Protein AF-A0A8C4XMG8-F1 (afdb_monomer)

Nearest PDB structures (foldseek):
  3qnt-assembly1_A  TM=9.368E-01  e=1.309E-18  Homo sapiens
  6v3h-assembly1_A  TM=9.244E-01  e=1.030E-16  Rattus norvegicus
  6v3f-assembly1_A  TM=9.052E-01  e=1.034E-15  Rattus norvegicus
  3gkj-assembly1_A  TM=9.354E-01  e=7.244E-12  Homo sapiens
  5jnx-assembly1_A  TM=9.358E-01  e=2.856E-11  Homo sapiens

Sequence (194 aa):
AGRRAPRAGVAPSLTPVHRAGYCAFYGECGRNPEVNMSLVPSNVPCLSNTPARVATRTVLNMLRSVCPELVRGDNETTRVCCSLGQLVALRLSVALSGTVLSRCPACARNFANLYCNNICSPDQSLFTNVTRIVNRTTALGRPQLAVVEYQCFYQRDFADASFDSCKGVRFPGWATAASTASPSTSRTTAPAWP

Structure (mmCIF, N/CA/C/O backbone):
data_AF-A0A8C4XMG8-F1
#
_entry.id   AF-A0A8C4XMG8-F1
#
loop_
_atom_site.group_PDB
_atom_site.id
_atom_site.type_symbol
_atom_site.label_atom_id
_atom_site.label_alt_id
_atom_site.label_comp_id
_atom_site.label_asym_id
_atom_site.label_entity_id
_atom_site.label_seq_id
_atom_site.pdbx_PDB_ins_code
_atom_site.Cartn_x
_atom_site.Cartn_y
_atom_site.Cartn_z
_atom_site.occupancy
_atom_site.B_iso_or_equiv
_atom_site.auth_seq_id
_atom_site.auth_comp_id
_atom_site.auth_asym_id
_atom_site.auth_atom_id
_atom_site.pdbx_PDB_model_num
ATOM 1 N N . ALA A 1 1 ? 5.812 -11.472 53.727 1.00 39.72 1 ALA A N 1
ATOM 2 C CA . ALA A 1 1 ? 4.680 -11.230 52.808 1.00 39.72 1 ALA A CA 1
ATOM 3 C C . ALA A 1 1 ? 5.209 -10.625 51.505 1.00 39.72 1 ALA A C 1
ATOM 5 O O . ALA A 1 1 ? 5.477 -9.432 51.451 1.00 39.72 1 ALA A O 1
ATOM 6 N N . GLY A 1 2 ? 5.467 -11.458 50.492 1.00 38.16 2 GLY A N 1
ATOM 7 C CA . GLY A 1 2 ? 5.993 -11.009 49.199 1.00 38.16 2 GLY A CA 1
ATOM 8 C C . GLY A 1 2 ? 4.886 -10.404 48.338 1.00 38.16 2 GLY A C 1
ATOM 9 O O . GLY A 1 2 ? 3.899 -11.076 48.042 1.00 38.16 2 GLY A O 1
ATOM 10 N N . ARG A 1 3 ? 5.032 -9.135 47.945 1.00 43.84 3 ARG A N 1
ATOM 11 C CA . ARG A 1 3 ? 4.131 -8.487 46.985 1.00 43.84 3 ARG A CA 1
ATOM 12 C C . ARG A 1 3 ? 4.399 -9.083 45.601 1.00 43.84 3 ARG A C 1
ATOM 14 O O . ARG A 1 3 ? 5.463 -8.866 45.030 1.00 43.84 3 ARG A O 1
ATOM 21 N N . ARG A 1 4 ? 3.445 -9.858 45.074 1.00 45.19 4 ARG A N 1
ATOM 22 C CA . ARG A 1 4 ? 3.434 -10.266 43.662 1.00 45.19 4 ARG A CA 1
ATOM 23 C C . ARG A 1 4 ? 3.352 -9.013 42.790 1.00 45.19 4 ARG A C 1
ATOM 25 O O . ARG A 1 4 ? 2.432 -8.216 42.953 1.00 45.19 4 ARG A O 1
ATOM 32 N N . ALA A 1 5 ? 4.295 -8.873 41.863 1.00 51.66 5 ALA A N 1
ATOM 33 C CA . ALA A 1 5 ? 4.186 -7.922 40.766 1.00 51.66 5 ALA A CA 1
ATOM 34 C C . ALA A 1 5 ? 2.957 -8.269 39.895 1.00 51.66 5 ALA A C 1
ATOM 36 O O . ALA A 1 5 ? 2.670 -9.458 39.697 1.00 51.66 5 ALA A O 1
ATOM 37 N N . PRO A 1 6 ? 2.215 -7.273 39.384 1.00 45.25 6 PRO A N 1
ATOM 38 C CA . PRO A 1 6 ? 1.112 -7.519 38.467 1.00 45.25 6 PRO A CA 1
ATOM 39 C C . PRO A 1 6 ? 1.659 -8.101 37.158 1.00 45.25 6 PRO A C 1
ATOM 41 O O . PRO A 1 6 ? 2.658 -7.627 36.619 1.00 45.25 6 PRO A O 1
ATOM 44 N N . ARG A 1 7 ? 1.007 -9.156 36.654 1.00 46.56 7 ARG A N 1
ATOM 45 C CA . ARG A 1 7 ? 1.270 -9.709 35.319 1.00 46.56 7 ARG A CA 1
ATOM 46 C C . ARG A 1 7 ? 1.111 -8.581 34.298 1.00 46.56 7 ARG A C 1
ATOM 48 O O . ARG A 1 7 ? 0.071 -7.926 34.291 1.00 46.56 7 ARG A O 1
ATOM 55 N N . ALA A 1 8 ? 2.122 -8.374 33.455 1.00 47.25 8 ALA A N 1
ATOM 56 C CA . ALA A 1 8 ? 2.015 -7.510 32.288 1.00 47.25 8 ALA A CA 1
ATOM 57 C C . ALA A 1 8 ? 0.808 -7.975 31.459 1.00 47.25 8 ALA A C 1
ATOM 59 O O . ALA A 1 8 ? 0.794 -9.094 30.946 1.00 47.25 8 ALA A O 1
ATOM 60 N N . GLY A 1 9 ? -0.244 -7.157 31.422 1.00 43.12 9 GLY A N 1
ATOM 61 C CA . GLY A 1 9 ? -1.406 -7.411 30.584 1.00 43.12 9 GLY A CA 1
ATOM 62 C C . GLY A 1 9 ? -0.964 -7.421 29.126 1.00 43.12 9 GLY A C 1
ATOM 63 O O . GLY A 1 9 ? -0.275 -6.504 28.685 1.00 43.12 9 GLY A O 1
ATOM 64 N N . VAL A 1 10 ? -1.328 -8.472 28.393 1.00 49.75 10 VAL A N 1
ATOM 65 C CA . VAL A 1 10 ? -1.149 -8.533 26.940 1.00 49.75 10 VAL A CA 1
ATOM 66 C C . VAL A 1 10 ? -1.924 -7.355 26.353 1.00 49.75 10 VAL A C 1
ATOM 68 O O . VAL A 1 10 ? -3.146 -7.294 26.490 1.00 49.75 10 VAL A O 1
ATOM 71 N N . ALA A 1 11 ? -1.215 -6.382 25.777 1.00 57.81 11 ALA A N 1
ATOM 72 C CA . ALA A 1 11 ? -1.848 -5.260 25.099 1.00 57.81 11 ALA A CA 1
ATOM 73 C C . ALA A 1 11 ? -2.800 -5.796 24.007 1.00 57.81 11 ALA A C 1
ATOM 75 O O . ALA A 1 11 ? -2.466 -6.795 23.362 1.00 57.81 11 ALA A O 1
ATOM 76 N N . PRO A 1 12 ? -3.976 -5.179 23.791 1.00 68.81 12 PRO A N 1
ATOM 77 C CA . PRO A 1 12 ? -4.885 -5.605 22.732 1.00 68.81 12 PRO A CA 1
ATOM 78 C C . PRO A 1 12 ? -4.167 -5.613 21.377 1.00 68.81 12 PRO A C 1
ATOM 80 O O . PRO A 1 12 ? -3.524 -4.625 21.018 1.00 68.81 12 PRO A O 1
ATOM 83 N N . SER A 1 13 ? -4.280 -6.712 20.622 1.00 87.50 13 SER A N 1
ATOM 84 C CA . SER A 1 13 ? -3.780 -6.755 19.243 1.00 87.50 13 SER A CA 1
ATOM 85 C C . SER A 1 13 ? -4.539 -5.729 18.401 1.00 87.50 13 SER A C 1
ATOM 87 O O . SER A 1 13 ? -5.771 -5.736 18.379 1.00 87.50 13 SER A O 1
ATOM 89 N N . LEU A 1 14 ? -3.810 -4.846 17.714 1.00 94.75 14 LEU A N 1
ATOM 90 C CA . LEU A 1 14 ? -4.391 -3.815 16.847 1.00 94.75 14 LEU A CA 1
ATOM 91 C C . LEU A 1 14 ? -4.988 -4.421 15.567 1.00 94.75 14 LEU A C 1
ATOM 93 O O . LEU A 1 14 ? -5.930 -3.872 14.997 1.00 94.75 14 LEU A O 1
ATOM 97 N N . THR A 1 15 ? -4.479 -5.580 15.145 1.00 95.12 15 THR A N 1
ATOM 98 C CA . THR A 1 15 ? -4.975 -6.372 14.013 1.00 95.12 15 THR A CA 1
ATOM 99 C C . THR A 1 15 ? -5.281 -7.795 14.478 1.00 95.12 15 THR A C 1
ATOM 101 O O . THR A 1 15 ? -4.460 -8.681 14.295 1.00 95.12 15 THR A O 1
ATOM 104 N N . PRO A 1 16 ? -6.427 -8.051 15.130 1.00 96.25 16 PRO A N 1
ATOM 105 C CA . PRO A 1 16 ? -6.740 -9.379 15.663 1.00 96.25 16 PRO A CA 1
ATOM 106 C C . PRO A 1 16 ? -7.091 -10.425 14.588 1.00 96.25 16 PRO A C 1
ATOM 108 O O . PRO A 1 16 ? -6.997 -11.623 14.849 1.00 96.25 16 PRO A O 1
ATOM 111 N N . VAL A 1 17 ? -7.521 -10.007 13.395 1.00 97.56 17 VAL A N 1
ATOM 112 C CA . VAL A 1 17 ? -7.947 -10.892 12.303 1.00 97.56 17 VAL A CA 1
ATOM 113 C C . VAL A 1 17 ? -6.853 -10.988 11.244 1.00 97.56 17 VAL A C 1
ATOM 115 O O . VAL A 1 17 ? -6.596 -10.018 10.531 1.00 97.56 17 VAL A O 1
ATOM 118 N N . HIS A 1 18 ? -6.288 -12.187 11.096 1.00 97.38 18 HIS A N 1
ATOM 119 C CA . HIS A 1 18 ? -5.311 -12.544 10.066 1.00 97.38 18 HIS A CA 1
ATOM 120 C C . HIS A 1 18 ? -5.875 -13.681 9.203 1.00 97.38 18 HIS A C 1
ATOM 122 O O . HIS A 1 18 ? -5.776 -14.854 9.562 1.00 97.38 18 HIS A O 1
ATOM 128 N N . ARG A 1 19 ? -6.532 -13.347 8.086 1.00 97.50 19 ARG A N 1
ATOM 129 C CA . ARG A 1 19 ? -7.106 -14.342 7.161 1.00 97.50 19 ARG A CA 1
ATOM 130 C C . ARG A 1 19 ? -7.145 -13.829 5.725 1.00 97.50 19 ARG A C 1
ATOM 132 O O . ARG A 1 19 ? -7.045 -12.628 5.488 1.00 97.50 19 ARG A O 1
ATOM 139 N N . ALA A 1 20 ? -7.336 -14.738 4.773 1.00 97.75 20 ALA A N 1
ATOM 140 C CA . ALA A 1 20 ? -7.534 -14.366 3.377 1.00 97.75 20 ALA A CA 1
ATOM 141 C C . ALA A 1 20 ? -8.739 -13.415 3.213 1.00 97.75 20 ALA A C 1
ATOM 143 O O . ALA A 1 20 ? -9.758 -13.547 3.900 1.00 97.75 20 ALA A O 1
ATOM 144 N N . GLY A 1 21 ? -8.613 -12.444 2.312 1.00 97.12 21 GLY A N 1
ATOM 145 C CA . GLY A 1 21 ? -9.616 -11.427 2.024 1.00 97.12 21 GLY A CA 1
ATOM 146 C C . GLY A 1 21 ? -9.783 -10.370 3.117 1.00 97.12 21 GLY A C 1
ATOM 147 O O . GLY A 1 21 ? -10.850 -9.758 3.181 1.00 97.12 21 GLY A O 1
ATOM 148 N N . TYR A 1 22 ? -8.798 -10.175 3.999 1.00 98.25 22 TYR A N 1
ATOM 149 C CA . TYR A 1 22 ? -8.822 -9.176 5.074 1.00 98.25 22 TYR A CA 1
ATOM 150 C C . TYR A 1 22 ? -7.617 -8.236 5.028 1.00 98.25 22 TYR A C 1
ATOM 152 O O . TYR A 1 22 ? -6.481 -8.654 4.798 1.00 98.25 22 TYR A O 1
ATOM 160 N N . CYS A 1 23 ? -7.880 -6.970 5.343 1.00 98.56 23 CYS A N 1
ATOM 161 C CA . CYS A 1 23 ? -6.902 -5.894 5.438 1.00 98.56 23 CYS A CA 1
ATOM 162 C C . CYS A 1 23 ? -6.405 -5.718 6.872 1.00 98.56 23 CYS A C 1
ATOM 164 O O . CYS A 1 23 ? -7.120 -6.023 7.826 1.00 98.56 23 CYS A O 1
ATOM 166 N N . ALA A 1 24 ? -5.195 -5.191 7.034 1.00 98.25 24 ALA A N 1
ATOM 167 C CA . ALA A 1 24 ? -4.692 -4.682 8.310 1.00 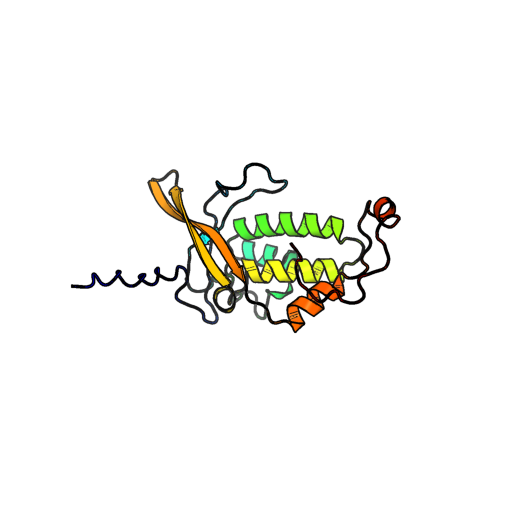98.25 24 ALA A CA 1
ATOM 168 C C . ALA A 1 24 ? -5.055 -3.195 8.480 1.00 98.25 24 ALA A C 1
ATOM 170 O O . ALA A 1 24 ? -5.444 -2.741 9.561 1.00 98.25 24 ALA A O 1
ATOM 171 N N . PHE A 1 25 ? -4.975 -2.439 7.386 1.00 98.19 25 PHE A N 1
ATOM 172 C CA . PHE A 1 25 ? -5.290 -1.019 7.331 1.00 98.19 25 PHE A CA 1
ATOM 173 C C . PHE A 1 25 ? -5.950 -0.647 6.001 1.00 98.19 25 PHE A C 1
ATOM 175 O O . PHE A 1 25 ? -5.832 -1.363 5.011 1.00 98.19 25 PHE A O 1
ATOM 182 N N . TYR A 1 26 ? -6.669 0.476 5.977 1.00 97.94 26 TYR A N 1
ATOM 183 C CA . TYR A 1 26 ? -7.349 0.973 4.779 1.00 97.94 26 TYR A CA 1
ATOM 184 C C . TYR A 1 26 ? -7.623 2.475 4.890 1.00 97.94 26 TYR A C 1
ATOM 186 O O . TYR A 1 26 ? -8.089 2.952 5.922 1.00 97.94 26 TYR A O 1
ATOM 194 N N . GLY A 1 27 ? -7.435 3.214 3.797 1.00 95.62 27 GLY A N 1
ATOM 195 C CA . GLY A 1 27 ? -7.635 4.663 3.749 1.00 95.62 27 GLY A CA 1
ATOM 196 C C . GLY A 1 27 ? -6.429 5.449 4.263 1.00 95.62 27 GLY A C 1
ATOM 197 O O . GLY A 1 27 ? -5.414 4.869 4.636 1.00 95.62 27 GLY A O 1
ATOM 198 N N . GLU A 1 28 ? -6.538 6.777 4.263 1.00 93.94 28 GLU A N 1
ATOM 199 C CA . GLU A 1 28 ? -5.482 7.692 4.711 1.00 93.94 28 GLU A CA 1
ATOM 200 C C . GLU A 1 28 ? -5.923 8.463 5.955 1.00 93.94 28 GLU A C 1
ATOM 202 O O . GLU A 1 28 ? -7.032 8.997 6.008 1.00 93.94 28 GLU A O 1
ATOM 207 N N . CYS A 1 29 ? -5.025 8.549 6.933 1.00 93.81 29 CYS A N 1
ATOM 208 C CA . CYS A 1 29 ? -5.226 9.216 8.218 1.00 93.81 29 CYS A CA 1
ATOM 209 C C . CYS A 1 29 ? -4.369 10.488 8.357 1.00 93.81 29 CYS A C 1
ATOM 211 O O . CYS A 1 29 ? -4.137 10.987 9.458 1.00 93.81 29 CYS A O 1
ATOM 213 N N . GLY A 1 30 ? -3.911 11.039 7.229 1.00 90.19 30 GLY A N 1
ATOM 214 C CA . GLY A 1 30 ? -3.091 12.247 7.168 1.00 90.19 30 GLY A CA 1
ATOM 215 C C . GLY A 1 30 ? -1.607 11.988 7.419 1.00 90.19 30 GLY A C 1
ATOM 216 O O . GLY A 1 30 ? -1.140 10.855 7.357 1.00 90.19 30 GLY A O 1
ATOM 217 N N . ARG A 1 31 ? -0.851 13.059 7.673 1.00 90.56 31 ARG A N 1
ATOM 218 C CA . ARG A 1 31 ? 0.616 13.028 7.757 1.00 90.56 31 ARG A CA 1
ATOM 219 C C . ARG A 1 31 ? 1.123 12.276 8.994 1.00 90.56 31 ARG A C 1
ATOM 221 O O . ARG A 1 31 ? 0.579 12.440 10.086 1.00 90.56 31 ARG A O 1
ATOM 228 N N . ASN A 1 32 ? 2.208 11.523 8.855 1.00 90.50 32 ASN A N 1
ATOM 229 C CA . ASN A 1 32 ? 2.927 10.955 9.990 1.00 90.50 32 ASN A CA 1
ATOM 230 C C . ASN A 1 32 ? 3.486 12.091 10.876 1.00 90.50 32 ASN A C 1
ATOM 232 O O . ASN A 1 32 ? 4.294 12.879 10.379 1.00 90.50 32 ASN A O 1
ATOM 236 N N . PRO A 1 33 ? 3.071 12.212 12.153 1.00 87.94 33 PRO A N 1
ATOM 237 C CA . PRO A 1 33 ? 3.589 13.248 13.049 1.00 87.94 33 PRO A CA 1
ATOM 238 C C . PRO A 1 33 ? 5.065 13.046 13.427 1.00 87.94 33 PRO A C 1
ATOM 240 O O . PRO A 1 33 ? 5.698 13.986 13.889 1.00 87.94 33 PRO A O 1
ATOM 243 N N . GLU A 1 34 ? 5.616 11.850 13.223 1.00 89.50 34 GLU A N 1
ATOM 244 C CA . GLU A 1 34 ? 7.003 11.507 13.557 1.00 89.50 34 GLU A CA 1
ATOM 245 C C . GLU A 1 34 ? 7.977 11.824 12.399 1.00 89.50 34 GLU A C 1
ATOM 247 O O . GLU A 1 34 ? 9.191 11.714 12.558 1.00 89.50 34 GLU A O 1
ATOM 252 N N . VAL A 1 35 ? 7.466 12.241 11.227 1.00 86.81 35 VAL A N 1
ATOM 253 C CA . VAL A 1 35 ? 8.265 12.516 10.018 1.00 86.81 35 VAL A CA 1
ATOM 254 C C . VAL A 1 35 ? 8.208 13.999 9.640 1.00 86.81 35 VAL A C 1
ATOM 256 O O . VAL A 1 35 ? 7.267 14.496 9.005 1.00 86.81 35 VAL A O 1
ATOM 259 N N . ASN A 1 36 ? 9.280 14.711 9.987 1.00 77.62 36 ASN A N 1
ATOM 260 C CA . ASN A 1 36 ? 9.397 16.155 9.771 1.00 77.62 36 ASN A CA 1
ATOM 261 C C . ASN A 1 36 ? 9.834 16.520 8.343 1.00 77.62 36 ASN A C 1
ATOM 263 O O . ASN A 1 36 ? 9.328 17.493 7.783 1.00 77.62 36 ASN A O 1
ATOM 267 N N . MET A 1 37 ? 10.702 15.716 7.723 1.00 78.81 37 MET A N 1
ATOM 268 C CA . MET A 1 37 ? 11.277 15.976 6.400 1.00 78.81 37 MET A CA 1
ATOM 269 C C . MET A 1 37 ? 11.150 14.723 5.529 1.00 78.81 37 MET A C 1
ATOM 271 O O . MET A 1 37 ? 11.621 13.658 5.918 1.00 78.81 37 MET A O 1
ATOM 275 N N . SER A 1 38 ? 10.511 14.833 4.365 1.00 78.50 38 SER A N 1
ATOM 276 C CA . SER A 1 38 ? 10.416 13.728 3.408 1.00 78.50 38 SER A CA 1
ATOM 277 C C . SER A 1 38 ? 10.308 14.252 1.982 1.00 78.50 38 SER A C 1
ATOM 279 O O . SER A 1 38 ? 9.677 15.280 1.741 1.00 78.50 38 SER A O 1
ATOM 281 N N . LEU A 1 39 ? 10.921 13.526 1.045 1.00 78.50 39 LEU A N 1
ATOM 282 C CA . LEU A 1 39 ? 10.836 13.787 -0.396 1.00 78.50 39 LEU A CA 1
ATOM 283 C C . LEU A 1 39 ? 9.439 13.485 -0.960 1.00 78.50 39 LEU A C 1
ATOM 285 O O . LEU A 1 39 ? 9.084 13.991 -2.021 1.00 78.50 39 LEU A O 1
ATOM 289 N N . VAL A 1 40 ? 8.651 12.665 -0.257 1.00 80.62 40 VAL A N 1
ATOM 290 C CA . VAL A 1 40 ? 7.290 12.280 -0.644 1.00 80.62 40 VAL A CA 1
ATOM 291 C C . VAL A 1 40 ? 6.286 12.574 0.469 1.00 80.62 40 VAL A C 1
ATOM 293 O O . VAL A 1 40 ? 6.644 12.554 1.654 1.00 80.62 40 VAL A O 1
ATOM 296 N N . PRO A 1 41 ? 5.004 12.805 0.124 1.00 79.75 41 PRO A N 1
ATOM 297 C CA . PRO A 1 41 ? 3.941 12.902 1.115 1.00 79.75 41 PRO A CA 1
ATOM 298 C C . PRO A 1 41 ? 3.974 11.699 2.062 1.00 79.75 41 PRO A C 1
ATOM 300 O O . PRO A 1 41 ? 3.812 10.556 1.649 1.00 79.75 41 PRO A O 1
ATOM 303 N N . SER A 1 42 ? 4.204 11.958 3.348 1.00 86.12 42 SER A N 1
ATOM 304 C CA . SER A 1 42 ? 4.337 10.915 4.374 1.00 86.12 42 SER A CA 1
ATOM 305 C C . SER A 1 42 ? 2.993 10.650 5.044 1.00 86.12 42 SER A C 1
ATOM 307 O O . SER A 1 42 ? 2.874 10.728 6.266 1.00 86.12 42 SER A O 1
ATOM 309 N N . ASN A 1 43 ? 1.955 10.436 4.235 1.00 91.50 43 ASN A N 1
ATOM 310 C CA . ASN A 1 43 ? 0.635 10.090 4.746 1.00 91.50 43 ASN A CA 1
ATOM 311 C C . ASN A 1 43 ? 0.643 8.656 5.275 1.00 91.50 43 ASN A C 1
ATOM 313 O O . ASN A 1 43 ? 1.186 7.753 4.643 1.00 91.50 43 ASN A O 1
ATOM 317 N N . VAL A 1 44 ? 0.025 8.454 6.432 1.00 94.69 44 VAL A N 1
ATOM 318 C CA . VAL A 1 44 ? -0.103 7.147 7.078 1.00 94.69 44 VAL A CA 1
ATOM 319 C C . VAL A 1 44 ? -1.498 6.574 6.878 1.00 94.69 44 VAL A C 1
ATOM 321 O O . VAL A 1 44 ? -2.475 7.333 6.822 1.00 94.69 44 VAL A O 1
ATOM 324 N N . PRO A 1 45 ? -1.628 5.242 6.774 1.00 96.88 45 PRO A N 1
ATOM 325 C CA . PRO A 1 45 ? -2.927 4.631 6.611 1.00 96.88 45 PRO A CA 1
ATOM 326 C C . PRO A 1 45 ? -3.714 4.626 7.925 1.00 96.88 45 PRO A C 1
ATOM 328 O O . PRO A 1 45 ? -3.158 4.761 9.019 1.00 96.88 45 PRO A O 1
ATOM 331 N N . CYS A 1 46 ? -5.029 4.466 7.820 1.00 97.06 46 CYS A N 1
ATOM 332 C CA . CYS A 1 46 ? -5.883 4.273 8.987 1.00 97.06 46 CYS A CA 1
ATOM 333 C C . CYS A 1 46 ? -5.954 2.799 9.380 1.00 97.06 46 CYS A C 1
ATOM 335 O O . CYS A 1 46 ? -6.138 1.939 8.515 1.00 97.06 46 CYS A O 1
ATOM 337 N N . LEU A 1 47 ? -5.893 2.505 10.682 1.00 97.69 47 LEU A N 1
ATOM 338 C CA . LEU A 1 47 ? -6.117 1.157 11.198 1.00 97.69 47 LEU A CA 1
ATOM 339 C C . LEU A 1 47 ? -7.514 0.692 10.777 1.00 97.69 47 LEU A C 1
ATOM 341 O O . LEU A 1 47 ? -8.514 1.362 11.043 1.00 97.69 47 LEU A O 1
ATOM 345 N N . SER A 1 48 ? -7.584 -0.446 10.092 1.00 97.56 48 SER A N 1
ATOM 346 C CA . SER A 1 48 ? -8.838 -0.973 9.567 1.00 97.56 48 SER A CA 1
ATOM 347 C C . SER A 1 48 ? -8.705 -2.466 9.305 1.00 97.56 48 SER A C 1
ATOM 349 O O . SER A 1 48 ? -8.454 -2.900 8.181 1.00 97.56 48 SER A O 1
ATOM 351 N N . ASN A 1 49 ? -8.899 -3.262 10.358 1.00 97.69 49 ASN A N 1
ATOM 352 C CA . ASN A 1 49 ? -8.837 -4.714 10.263 1.00 97.69 49 ASN A CA 1
ATOM 353 C C . ASN A 1 49 ? -10.164 -5.301 9.742 1.00 97.69 49 ASN A C 1
ATOM 355 O O . ASN A 1 49 ? -10.941 -5.906 10.478 1.00 97.69 49 ASN A O 1
ATOM 359 N N . THR A 1 50 ? -10.467 -5.018 8.473 1.00 98.19 50 THR A N 1
ATOM 360 C CA . THR A 1 50 ? -11.772 -5.259 7.828 1.00 98.19 50 THR A CA 1
ATOM 361 C C . THR A 1 50 ? -11.629 -6.071 6.534 1.00 98.19 50 THR A C 1
ATOM 363 O O . THR A 1 50 ? -10.516 -6.185 6.019 1.00 98.19 50 THR A O 1
ATOM 366 N N . PRO A 1 51 ? -12.719 -6.653 5.990 1.00 98.44 51 PRO A N 1
ATOM 367 C CA . PRO A 1 51 ? -12.667 -7.338 4.701 1.00 98.44 51 PRO A CA 1
ATOM 368 C C . PRO A 1 51 ? -12.132 -6.450 3.570 1.00 98.44 51 PRO A C 1
ATOM 370 O O . PRO A 1 51 ? -12.445 -5.257 3.497 1.00 98.44 51 PRO A O 1
ATOM 373 N N . ALA A 1 52 ? -11.389 -7.058 2.648 1.00 97.75 52 ALA A N 1
ATOM 374 C CA . ALA A 1 52 ? -10.924 -6.418 1.428 1.00 97.75 52 ALA A CA 1
ATOM 375 C C . ALA A 1 52 ? -12.101 -5.931 0.576 1.00 97.75 52 ALA A C 1
ATOM 377 O O . ALA A 1 52 ? -13.145 -6.583 0.464 1.00 97.75 52 ALA A O 1
ATOM 378 N N . ARG A 1 53 ? -11.927 -4.763 -0.040 1.00 96.44 53 ARG A N 1
ATOM 379 C CA . ARG A 1 53 ? -12.998 -4.068 -0.759 1.00 96.44 53 ARG A CA 1
ATOM 380 C C . ARG A 1 53 ? -12.875 -4.313 -2.249 1.00 96.44 53 ARG A C 1
ATOM 382 O O . ARG A 1 53 ? -11.765 -4.398 -2.765 1.00 96.44 53 ARG A O 1
ATOM 389 N N . VAL A 1 54 ? -14.004 -4.382 -2.947 1.00 95.38 54 VAL A N 1
ATOM 390 C CA . VAL A 1 54 ? -14.001 -4.424 -4.415 1.00 95.38 54 VAL A CA 1
ATOM 391 C C . VAL A 1 54 ? -13.417 -3.112 -4.937 1.00 95.38 54 VAL A C 1
ATOM 393 O O . VAL A 1 54 ? -13.837 -2.026 -4.526 1.00 95.38 54 VAL A O 1
ATOM 396 N N . ALA A 1 55 ? -12.420 -3.214 -5.810 1.00 94.81 55 ALA A N 1
ATOM 397 C CA . ALA A 1 55 ? -11.770 -2.063 -6.407 1.00 94.81 55 ALA A CA 1
ATOM 398 C C . ALA A 1 55 ? -12.777 -1.291 -7.266 1.00 94.81 55 ALA A C 1
ATOM 400 O O . ALA A 1 55 ? -13.414 -1.840 -8.164 1.00 94.81 55 ALA A O 1
ATOM 401 N N . THR A 1 56 ? -12.904 0.014 -7.024 1.00 94.50 56 THR A N 1
ATOM 402 C CA . THR A 1 56 ? -13.659 0.879 -7.935 1.00 94.50 56 THR A CA 1
ATOM 403 C C . THR A 1 56 ? -12.948 0.948 -9.283 1.00 94.50 56 THR A C 1
ATOM 405 O O . THR A 1 56 ? -11.736 0.749 -9.364 1.00 94.50 56 THR A O 1
ATOM 408 N N . ARG A 1 57 ? -13.667 1.311 -10.351 1.00 93.31 57 ARG A N 1
ATOM 409 C CA . ARG A 1 57 ? -13.081 1.436 -11.698 1.00 93.31 57 ARG A CA 1
ATOM 410 C C . ARG A 1 57 ? -11.829 2.323 -11.727 1.00 93.31 57 ARG A C 1
ATOM 412 O O . ARG A 1 57 ? -10.859 1.994 -12.403 1.00 93.31 57 ARG A O 1
ATOM 419 N N . THR A 1 58 ? -11.824 3.415 -10.962 1.00 94.88 58 THR A N 1
ATOM 420 C CA . THR A 1 58 ? -10.672 4.324 -10.856 1.00 94.88 58 THR A CA 1
ATOM 421 C C . THR A 1 58 ? -9.480 3.664 -10.165 1.00 94.88 58 THR A C 1
ATOM 423 O O . THR A 1 58 ? -8.362 3.752 -10.669 1.00 94.88 58 THR A O 1
ATOM 426 N N . VAL A 1 59 ? -9.714 2.973 -9.043 1.00 95.31 59 VAL A N 1
ATOM 427 C CA . VAL A 1 59 ? -8.660 2.236 -8.327 1.00 95.31 59 VAL A CA 1
ATOM 428 C C . VAL A 1 59 ? -8.113 1.118 -9.205 1.00 95.31 59 VAL A C 1
ATOM 430 O O . VAL A 1 59 ? -6.904 1.013 -9.354 1.00 95.31 59 VAL A O 1
ATOM 433 N N . LEU A 1 60 ? -8.983 0.346 -9.859 1.00 94.62 60 LEU A N 1
ATOM 434 C CA . LEU A 1 60 ? -8.597 -0.751 -10.742 1.00 94.62 60 LEU A CA 1
ATOM 435 C C . LEU A 1 60 ? -7.737 -0.278 -11.921 1.00 94.62 60 LEU A C 1
ATOM 437 O O . LEU A 1 60 ? -6.703 -0.878 -12.209 1.00 94.62 60 LEU A O 1
ATOM 441 N N . ASN A 1 61 ? -8.125 0.814 -12.586 1.00 94.19 61 ASN A N 1
ATOM 442 C CA . ASN A 1 61 ? -7.348 1.377 -13.693 1.00 94.19 61 ASN A CA 1
ATOM 443 C C . ASN A 1 61 ? -5.939 1.786 -13.251 1.00 94.19 61 ASN A C 1
ATOM 445 O O . ASN A 1 61 ? -4.968 1.509 -13.951 1.00 94.19 61 ASN A O 1
ATOM 449 N N . MET A 1 62 ? -5.814 2.410 -12.078 1.00 95.06 62 MET A N 1
ATOM 450 C CA . MET A 1 62 ? -4.506 2.768 -11.539 1.00 95.06 62 MET A CA 1
ATOM 451 C C . MET A 1 62 ? -3.724 1.527 -11.092 1.00 95.06 62 MET A C 1
ATOM 453 O O . MET A 1 62 ? -2.527 1.436 -11.361 1.00 95.06 62 MET A O 1
ATOM 457 N N . LEU A 1 63 ? -4.393 0.537 -10.499 1.00 95.25 63 LEU A N 1
ATOM 458 C CA . LEU A 1 63 ? -3.780 -0.704 -10.033 1.00 95.25 63 LEU A CA 1
ATOM 459 C C . LEU A 1 63 ? -3.130 -1.470 -11.188 1.00 95.25 63 LEU A C 1
ATOM 461 O O . LEU A 1 63 ? -2.001 -1.915 -11.042 1.00 95.25 63 LEU A O 1
ATOM 465 N N . ARG A 1 64 ? -3.765 -1.520 -12.367 1.00 94.44 64 ARG A N 1
ATOM 466 C CA . ARG A 1 64 ? -3.168 -2.113 -13.582 1.00 94.44 64 ARG A CA 1
ATOM 467 C C . ARG A 1 64 ? -1.832 -1.482 -13.970 1.00 94.44 64 ARG A C 1
ATOM 469 O O . ARG A 1 64 ? -0.968 -2.171 -14.494 1.00 94.44 64 ARG A O 1
ATOM 476 N N . SER A 1 65 ? -1.674 -0.180 -13.735 1.00 92.88 65 SER A N 1
ATOM 477 C CA . SER A 1 65 ? -0.446 0.542 -14.085 1.00 92.88 65 SER A CA 1
ATOM 478 C C . SER A 1 65 ? 0.643 0.446 -13.014 1.00 92.88 65 SER A C 1
ATOM 480 O O . SER A 1 65 ? 1.820 0.409 -13.353 1.00 92.88 65 SER A O 1
ATOM 482 N N . VAL A 1 66 ? 0.263 0.414 -11.733 1.00 94.38 66 VAL A N 1
ATOM 483 C CA . VAL A 1 66 ? 1.208 0.494 -10.603 1.00 94.38 66 VAL A CA 1
ATOM 484 C C . VAL A 1 66 ? 1.535 -0.891 -10.041 1.00 94.38 66 VAL A C 1
ATOM 486 O O . VAL A 1 66 ? 2.684 -1.171 -9.721 1.00 94.38 66 VAL A O 1
ATOM 489 N N . CYS A 1 67 ? 0.529 -1.757 -9.941 1.00 96.19 67 CYS A N 1
ATOM 490 C CA . CYS A 1 67 ? 0.581 -3.068 -9.298 1.00 96.19 67 CYS A CA 1
ATOM 491 C C . CYS A 1 67 ? -0.095 -4.145 -10.171 1.00 96.19 67 CYS A C 1
ATOM 493 O O . CYS A 1 67 ? -1.079 -4.753 -9.736 1.00 96.19 67 CYS A O 1
ATOM 495 N N . PRO A 1 68 ? 0.391 -4.392 -11.403 1.00 93.62 68 PRO A N 1
ATOM 496 C CA . PRO A 1 68 ? -0.265 -5.306 -12.341 1.00 93.62 68 PRO A CA 1
ATOM 497 C C . PRO A 1 68 ? -0.434 -6.729 -11.785 1.00 93.62 68 PRO A C 1
ATOM 499 O O . PRO A 1 68 ? -1.443 -7.367 -12.059 1.00 93.62 68 PRO A O 1
ATOM 502 N N . GLU A 1 69 ? 0.490 -7.194 -10.937 1.00 92.06 69 GLU A N 1
ATOM 503 C CA . GLU A 1 69 ? 0.462 -8.536 -10.324 1.00 92.06 69 GLU A CA 1
ATOM 504 C C . GLU A 1 69 ? -0.730 -8.775 -9.376 1.00 92.06 69 GLU A C 1
ATOM 506 O O . GLU A 1 69 ? -1.066 -9.921 -9.066 1.00 92.06 69 GLU A O 1
ATOM 511 N N . LEU A 1 70 ? -1.363 -7.701 -8.888 1.00 93.06 70 LEU A N 1
ATOM 512 C CA . LEU A 1 70 ? -2.523 -7.777 -7.995 1.00 93.06 70 LEU A CA 1
ATOM 513 C C . LEU A 1 70 ? -3.860 -7.810 -8.745 1.00 93.06 70 LEU A C 1
ATOM 515 O O . LEU A 1 70 ? -4.892 -8.095 -8.140 1.00 93.06 70 LEU A O 1
ATOM 519 N N . VAL A 1 71 ? -3.861 -7.534 -10.050 1.00 91.69 71 VAL A N 1
ATOM 520 C CA . VAL A 1 71 ? -5.059 -7.627 -10.888 1.00 91.69 71 VAL A CA 1
ATOM 521 C C . VAL A 1 71 ? -5.178 -9.074 -11.368 1.00 91.69 71 VAL A C 1
ATOM 523 O O . VAL A 1 71 ? -4.472 -9.488 -12.283 1.00 91.69 71 VAL A O 1
ATOM 526 N N . ARG A 1 72 ? -6.054 -9.862 -10.733 1.00 76.31 72 ARG A N 1
ATOM 527 C CA . ARG A 1 72 ? -6.287 -11.275 -11.078 1.00 76.31 72 ARG A CA 1
ATOM 528 C C . ARG A 1 72 ? -7.715 -11.488 -11.574 1.00 76.31 72 ARG A C 1
ATOM 530 O O . ARG A 1 72 ? -8.651 -10.992 -10.955 1.00 76.31 72 ARG A O 1
ATOM 537 N N . GLY A 1 73 ? -7.862 -12.288 -12.631 1.00 70.25 73 GLY A N 1
ATOM 538 C CA . GLY A 1 73 ? -9.156 -12.754 -13.134 1.00 70.25 73 GLY A CA 1
ATOM 539 C C . GLY A 1 73 ? -10.050 -11.643 -13.688 1.00 70.25 73 GLY A C 1
ATOM 540 O O . GLY A 1 73 ? -9.583 -10.717 -14.356 1.00 70.25 73 GLY A O 1
ATOM 541 N N . ASP A 1 74 ? -11.347 -11.759 -13.411 1.00 66.56 74 ASP A N 1
ATOM 542 C CA . ASP A 1 74 ? -12.381 -10.886 -13.953 1.00 66.56 74 ASP A CA 1
ATOM 543 C C . ASP A 1 74 ? -12.355 -9.534 -13.237 1.00 66.56 74 ASP A C 1
ATOM 545 O O . ASP A 1 74 ? -12.545 -9.429 -12.021 1.00 66.56 74 ASP A O 1
ATOM 549 N N . ASN A 1 75 ? -12.143 -8.480 -14.023 1.00 69.31 75 ASN A N 1
ATOM 550 C CA . ASN A 1 75 ? -11.967 -7.096 -13.581 1.00 69.31 75 ASN A CA 1
ATOM 551 C C . ASN A 1 75 ? -12.999 -6.609 -12.545 1.00 69.31 75 ASN A C 1
ATOM 553 O O . ASN A 1 75 ? -12.677 -5.755 -11.722 1.00 69.31 75 ASN A O 1
ATOM 557 N N . GLU A 1 76 ? -14.213 -7.154 -12.561 1.00 71.81 76 GLU A N 1
ATOM 558 C CA . GLU A 1 76 ? -15.331 -6.750 -11.701 1.00 71.81 76 GLU A CA 1
ATOM 559 C C . GLU A 1 76 ? -15.238 -7.280 -10.260 1.00 71.81 76 GLU A C 1
ATOM 561 O O . GLU A 1 76 ? -15.920 -6.767 -9.374 1.00 71.81 76 GLU A O 1
ATOM 566 N N . THR A 1 77 ? -14.370 -8.262 -9.993 1.00 86.12 77 THR A N 1
ATOM 567 C CA . THR A 1 77 ? -14.260 -8.911 -8.671 1.00 86.12 77 THR A CA 1
ATOM 568 C C . THR A 1 77 ? -12.936 -8.654 -7.955 1.00 86.12 77 THR A C 1
ATOM 570 O O . THR A 1 77 ? -12.759 -9.104 -6.819 1.00 86.12 77 THR A O 1
ATOM 573 N N . THR A 1 78 ? -12.022 -7.897 -8.576 1.00 92.38 78 THR A N 1
ATOM 574 C CA . THR A 1 78 ? -10.719 -7.550 -7.985 1.00 92.38 78 THR A CA 1
ATOM 575 C C . THR A 1 78 ? -10.923 -6.880 -6.628 1.00 92.38 78 THR A C 1
ATOM 577 O O . THR A 1 78 ? -11.500 -5.794 -6.540 1.00 92.38 78 THR A O 1
ATOM 580 N N . ARG A 1 79 ? -10.435 -7.515 -5.559 1.00 95.56 79 ARG A N 1
ATOM 581 C CA . ARG A 1 79 ? -10.454 -6.955 -4.204 1.00 95.56 79 ARG A CA 1
ATOM 582 C C . ARG A 1 79 ? -9.093 -6.383 -3.833 1.00 95.56 79 ARG A C 1
ATOM 584 O O . ARG A 1 79 ? -8.068 -6.917 -4.243 1.00 95.56 79 ARG A O 1
ATOM 591 N N . VAL A 1 80 ? -9.096 -5.314 -3.041 1.00 97.06 80 VAL A N 1
ATOM 592 C CA . VAL A 1 80 ? -7.890 -4.612 -2.587 1.00 97.06 80 VAL A CA 1
ATOM 593 C C . VAL A 1 80 ? -8.038 -4.075 -1.167 1.00 97.06 80 VAL A C 1
ATOM 595 O O . VAL A 1 80 ? -9.146 -3.810 -0.690 1.00 97.06 80 VAL A O 1
ATOM 598 N N . CYS A 1 81 ? -6.893 -3.851 -0.526 1.00 98.31 81 CYS A N 1
ATOM 599 C CA . CYS A 1 81 ? -6.779 -3.220 0.791 1.00 98.31 81 CYS A CA 1
ATOM 600 C C . CYS A 1 81 ? -6.275 -1.772 0.752 1.00 98.31 81 CYS A C 1
A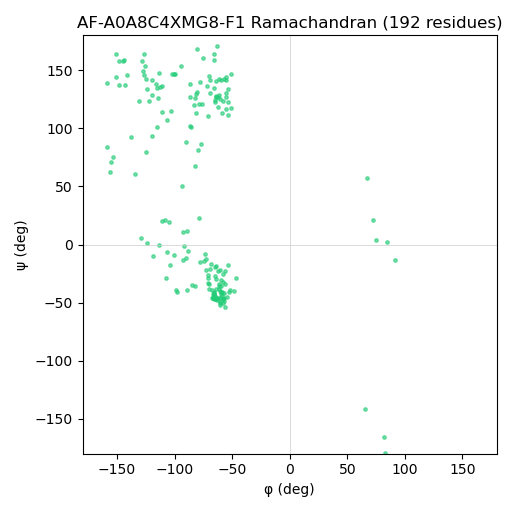TOM 602 O O . CYS A 1 81 ? -5.860 -1.228 1.771 1.00 98.31 81 CYS A O 1
ATOM 604 N N . CYS A 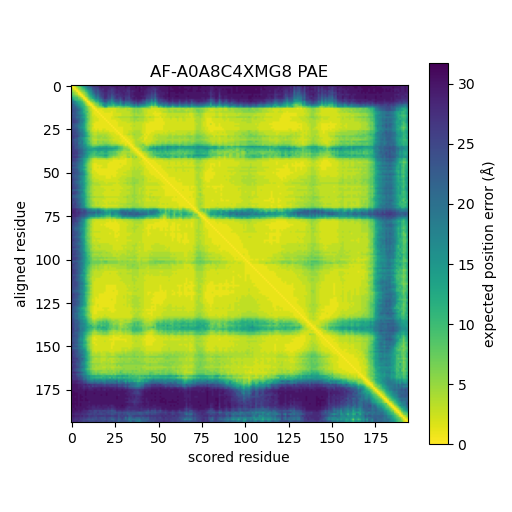1 82 ? -6.371 -1.110 -0.403 1.00 98.00 82 CYS A N 1
ATOM 605 C CA . CYS A 1 82 ? -5.964 0.281 -0.550 1.00 98.00 82 CYS A CA 1
ATOM 606 C C . CYS A 1 82 ? -7.062 1.172 -1.136 1.00 98.00 82 CYS A C 1
ATOM 608 O O . CYS A 1 82 ? -7.855 0.763 -1.986 1.00 98.00 82 CYS A O 1
ATOM 610 N N . SER A 1 83 ? -7.090 2.421 -0.675 1.00 97.12 83 SER A N 1
ATOM 611 C CA . SER A 1 83 ? -7.856 3.503 -1.279 1.00 97.12 83 SER A CA 1
ATOM 612 C C . SER A 1 83 ? -7.121 4.085 -2.492 1.00 97.12 83 SER A C 1
ATOM 614 O O . SER A 1 83 ? -5.929 3.848 -2.698 1.00 97.12 83 SER A O 1
ATOM 616 N N . LEU A 1 84 ? -7.816 4.918 -3.274 1.00 96.56 84 LEU A N 1
ATOM 617 C CA . LEU A 1 84 ? -7.187 5.655 -4.373 1.00 96.56 84 LEU A CA 1
ATOM 618 C C . LEU A 1 84 ? -6.018 6.525 -3.888 1.00 96.56 84 LEU A C 1
ATOM 620 O O . LEU A 1 84 ? -4.977 6.550 -4.532 1.00 96.56 84 LEU A O 1
ATOM 624 N N . GLY A 1 85 ? -6.171 7.207 -2.752 1.00 95.38 85 GLY A N 1
ATOM 625 C CA . GLY A 1 85 ? -5.124 8.071 -2.208 1.00 95.38 85 GLY A CA 1
ATOM 626 C C . GLY A 1 85 ? -3.877 7.298 -1.769 1.00 95.38 85 GLY A C 1
ATOM 627 O O . GLY A 1 85 ? -2.765 7.670 -2.140 1.00 95.38 85 GLY A O 1
ATOM 628 N N . GLN A 1 86 ? -4.053 6.137 -1.124 1.00 96.38 86 GLN A N 1
ATOM 629 C CA . GLN A 1 86 ? -2.938 5.230 -0.815 1.00 96.38 86 GLN A CA 1
ATOM 630 C C . GLN A 1 86 ? -2.222 4.755 -2.086 1.00 96.38 86 GLN A C 1
ATOM 632 O O . GLN A 1 86 ? -0.996 4.702 -2.120 1.00 96.38 86 GLN A O 1
ATOM 637 N N . LEU A 1 87 ? -2.974 4.436 -3.143 1.00 96.38 87 LEU A N 1
ATOM 638 C CA . LEU A 1 87 ? -2.401 3.988 -4.410 1.00 96.38 87 LEU A CA 1
ATOM 639 C C . LEU A 1 87 ? -1.668 5.116 -5.160 1.00 96.38 87 LEU A C 1
ATOM 641 O O . LEU A 1 87 ? -0.638 4.866 -5.782 1.00 96.38 87 LEU A O 1
ATOM 645 N N . VAL A 1 88 ? -2.145 6.361 -5.065 1.00 95.44 88 VAL A N 1
ATOM 646 C CA . VAL A 1 88 ? -1.444 7.547 -5.589 1.00 95.44 88 VAL A CA 1
ATOM 647 C C . VAL A 1 88 ? -0.131 7.778 -4.841 1.00 95.44 88 VAL A C 1
ATOM 649 O O . VAL A 1 88 ? 0.902 7.975 -5.481 1.00 95.44 88 VAL A O 1
ATOM 652 N N . ALA A 1 89 ? -0.149 7.714 -3.507 1.00 93.88 89 ALA A N 1
ATOM 653 C CA . ALA A 1 89 ? 1.062 7.834 -2.697 1.00 93.88 89 ALA A CA 1
ATOM 654 C C . ALA A 1 89 ? 2.066 6.722 -3.039 1.00 93.88 89 ALA A C 1
ATOM 656 O O . ALA A 1 89 ? 3.232 7.004 -3.314 1.00 93.88 89 ALA A O 1
ATOM 657 N N . LEU A 1 90 ? 1.590 5.476 -3.135 1.00 95.38 90 LEU A N 1
ATOM 658 C CA . LEU A 1 90 ? 2.403 4.335 -3.546 1.00 95.38 90 LEU A CA 1
ATOM 659 C C . LEU A 1 90 ? 3.023 4.551 -4.930 1.00 95.38 90 LEU A C 1
ATOM 661 O O . LEU A 1 90 ? 4.221 4.336 -5.087 1.00 95.38 90 LEU A O 1
ATOM 665 N N . ARG A 1 91 ? 2.241 5.018 -5.915 1.00 95.12 91 ARG A N 1
ATOM 666 C CA . ARG A 1 91 ? 2.726 5.318 -7.270 1.00 95.12 91 ARG A CA 1
ATOM 667 C C . ARG A 1 91 ? 3.903 6.289 -7.249 1.00 95.12 91 ARG A C 1
ATOM 669 O O . ARG A 1 91 ? 4.870 6.065 -7.970 1.00 95.12 91 ARG A O 1
ATOM 676 N N . LEU A 1 92 ? 3.819 7.357 -6.457 1.00 93.56 92 LEU A N 1
ATOM 677 C CA . LEU A 1 92 ? 4.899 8.339 -6.337 1.00 93.56 92 LEU A CA 1
ATOM 678 C C . LEU A 1 92 ? 6.158 7.703 -5.738 1.00 93.56 92 LEU A C 1
ATOM 680 O O . LEU A 1 92 ? 7.240 7.849 -6.305 1.00 93.56 92 LEU A O 1
ATOM 684 N N . SER A 1 93 ? 6.014 6.944 -4.649 1.00 92.31 93 SER A N 1
ATOM 685 C CA . SER A 1 93 ? 7.134 6.257 -3.997 1.00 92.31 93 SER A CA 1
ATOM 686 C C . SER A 1 93 ? 7.823 5.254 -4.925 1.00 92.31 93 SER A C 1
ATOM 688 O O . SER A 1 93 ? 9.042 5.303 -5.081 1.00 92.31 93 SER A O 1
ATOM 690 N N . VAL A 1 94 ? 7.064 4.380 -5.597 1.00 93.44 94 VAL A N 1
ATOM 691 C CA . VAL A 1 94 ? 7.654 3.377 -6.502 1.00 93.44 94 VAL A CA 1
ATOM 692 C C . VAL A 1 94 ? 8.206 4.001 -7.781 1.00 93.44 94 VAL A C 1
ATOM 694 O O . VAL A 1 94 ? 9.172 3.479 -8.326 1.00 93.44 94 VAL A O 1
ATOM 697 N N . ALA A 1 95 ? 7.656 5.126 -8.255 1.00 92.81 95 ALA A N 1
ATOM 698 C CA . ALA A 1 95 ? 8.209 5.846 -9.400 1.00 92.81 95 ALA A CA 1
ATOM 699 C C . ALA A 1 95 ? 9.593 6.424 -9.083 1.00 92.81 95 ALA A C 1
ATOM 701 O O . ALA A 1 95 ? 10.508 6.276 -9.892 1.00 92.81 95 ALA A O 1
ATOM 702 N N . LEU A 1 96 ? 9.775 7.019 -7.897 1.00 91.56 96 LEU A N 1
ATOM 703 C CA . LEU A 1 96 ? 11.079 7.519 -7.457 1.00 91.56 96 LEU A CA 1
ATOM 704 C C . LEU A 1 96 ? 12.102 6.385 -7.368 1.00 91.56 96 LEU A C 1
ATOM 706 O O . LEU A 1 96 ? 13.160 6.474 -7.994 1.00 91.56 96 LEU A O 1
ATOM 710 N N . SER A 1 97 ? 11.766 5.280 -6.699 1.00 90.25 97 SER A N 1
ATOM 711 C CA . SER A 1 97 ? 12.632 4.094 -6.675 1.00 90.25 97 SER A CA 1
ATOM 712 C C . SER A 1 97 ? 12.885 3.537 -8.078 1.00 90.25 97 SER A C 1
ATOM 714 O O . SER A 1 97 ? 13.997 3.125 -8.392 1.00 90.25 97 SER A O 1
ATOM 716 N N . GLY A 1 98 ? 11.893 3.593 -8.967 1.00 90.38 98 GLY A N 1
ATOM 717 C CA . GLY A 1 98 ? 12.017 3.195 -10.367 1.00 90.38 98 GLY A CA 1
ATOM 718 C C . GLY A 1 98 ? 13.046 4.014 -11.149 1.00 90.38 98 GLY A C 1
ATOM 719 O O . GLY A 1 98 ? 13.741 3.456 -11.993 1.00 90.38 98 GLY A O 1
ATOM 720 N N . THR A 1 99 ? 13.216 5.308 -10.849 1.00 89.94 99 THR A N 1
ATOM 721 C CA . THR A 1 99 ? 14.276 6.125 -11.478 1.00 89.94 99 THR A CA 1
ATOM 722 C C . THR A 1 99 ? 15.674 5.654 -11.070 1.00 89.94 99 THR A C 1
ATOM 724 O O . THR A 1 99 ? 16.566 5.521 -11.912 1.00 89.94 99 THR A O 1
ATOM 727 N N . VAL A 1 100 ? 15.836 5.316 -9.791 1.00 88.19 100 VAL A N 1
ATOM 728 C CA . VAL A 1 100 ? 17.070 4.795 -9.191 1.00 88.19 100 VAL A CA 1
ATOM 729 C C . VAL A 1 100 ? 17.390 3.397 -9.741 1.00 88.19 100 VAL A C 1
ATOM 731 O O . VAL A 1 100 ? 18.540 3.103 -10.067 1.00 88.19 100 VAL A O 1
ATOM 734 N N . LEU A 1 101 ? 16.360 2.570 -9.935 1.00 90.44 101 LEU A N 1
ATOM 735 C CA . LEU A 1 101 ? 16.437 1.197 -10.446 1.00 90.44 101 LEU A CA 1
ATOM 736 C C . LEU A 1 101 ? 16.269 1.092 -11.972 1.00 90.44 101 LEU A C 1
ATOM 738 O O . LEU A 1 101 ? 16.156 -0.008 -12.512 1.00 90.44 101 LEU A O 1
ATOM 742 N N . SER A 1 102 ? 16.293 2.218 -12.689 1.00 89.50 102 SER A N 1
ATOM 743 C CA . SER A 1 102 ? 15.977 2.304 -14.125 1.00 89.50 102 SER A CA 1
ATOM 744 C C . SER A 1 102 ? 16.848 1.419 -15.022 1.00 89.50 102 SER A C 1
ATOM 746 O O . SER A 1 102 ? 16.413 1.009 -16.096 1.00 89.50 102 SER A O 1
ATOM 748 N N . ARG A 1 103 ? 18.065 1.078 -14.579 1.00 89.69 103 ARG A N 1
ATOM 749 C CA . ARG A 1 103 ? 18.981 0.190 -15.313 1.00 89.69 103 ARG A CA 1
ATOM 750 C C . ARG A 1 103 ? 18.586 -1.289 -15.272 1.00 89.69 103 ARG A C 1
ATOM 752 O O . ARG A 1 103 ? 19.131 -2.064 -16.050 1.00 89.69 103 ARG A O 1
ATOM 759 N N . CYS A 1 104 ? 17.674 -1.687 -14.384 1.00 91.56 104 CYS A N 1
ATOM 760 C CA . CYS A 1 104 ? 17.163 -3.053 -14.291 1.00 91.56 104 CYS A CA 1
ATOM 761 C C . CYS A 1 104 ? 15.641 -3.043 -14.060 1.00 91.56 104 CYS A C 1
ATOM 763 O O . CYS A 1 104 ? 15.178 -3.019 -12.915 1.00 91.56 104 CYS A O 1
ATOM 765 N N . PRO A 1 105 ? 14.838 -3.104 -15.138 1.00 90.31 105 PRO A N 1
ATOM 766 C CA . PRO A 1 105 ? 13.379 -3.090 -15.039 1.00 90.31 105 PRO A CA 1
ATOM 767 C C . PRO A 1 105 ? 12.795 -4.247 -14.215 1.00 90.31 105 PRO A C 1
ATOM 769 O O . PRO A 1 105 ? 11.766 -4.072 -13.567 1.00 90.31 105 PRO A O 1
ATOM 772 N N . ALA A 1 106 ? 13.448 -5.415 -14.205 1.00 90.62 106 ALA A N 1
ATOM 773 C CA . ALA A 1 106 ? 13.018 -6.563 -13.405 1.00 90.62 106 ALA A CA 1
ATOM 774 C C . ALA A 1 106 ? 13.130 -6.279 -11.899 1.00 90.62 106 ALA A C 1
ATOM 776 O O . ALA A 1 106 ? 12.161 -6.470 -11.167 1.00 90.62 106 ALA A O 1
ATOM 777 N N . CYS A 1 107 ? 14.268 -5.732 -11.458 1.00 92.44 107 CYS A N 1
ATOM 778 C CA . CYS A 1 107 ? 14.455 -5.259 -10.088 1.00 92.44 107 CYS A CA 1
ATOM 779 C C . CYS A 1 107 ? 13.410 -4.200 -9.714 1.00 92.44 107 CYS A C 1
ATOM 781 O O . CYS A 1 107 ? 12.743 -4.323 -8.690 1.00 92.44 107 CYS A O 1
ATOM 783 N N . ALA A 1 108 ? 13.214 -3.190 -10.570 1.00 92.69 108 ALA A N 1
ATOM 784 C CA . ALA A 1 108 ? 12.222 -2.143 -10.329 1.00 92.69 108 ALA A CA 1
ATOM 785 C C . ALA A 1 108 ? 10.799 -2.717 -10.181 1.00 92.69 108 ALA A C 1
ATOM 787 O O . ALA A 1 108 ? 10.056 -2.303 -9.290 1.00 92.69 108 ALA A O 1
ATOM 788 N N . ARG A 1 109 ? 10.430 -3.704 -11.011 1.00 92.25 109 ARG A N 1
ATOM 789 C CA . ARG A 1 109 ? 9.134 -4.394 -10.941 1.00 92.25 109 ARG A CA 1
ATOM 790 C C . ARG A 1 109 ? 8.985 -5.215 -9.661 1.00 92.25 109 ARG A C 1
ATOM 792 O O . ARG A 1 109 ? 7.939 -5.127 -9.027 1.00 92.25 109 ARG A O 1
ATOM 799 N N . ASN A 1 110 ? 10.005 -5.973 -9.261 1.00 92.12 110 ASN A N 1
ATOM 800 C CA . ASN A 1 110 ? 9.973 -6.771 -8.030 1.00 92.12 110 ASN A CA 1
ATOM 801 C C . ASN A 1 110 ? 9.900 -5.885 -6.783 1.00 92.12 110 ASN A C 1
ATOM 803 O O . ASN A 1 110 ? 9.082 -6.136 -5.898 1.00 92.12 110 ASN A O 1
ATOM 807 N N . PHE A 1 111 ? 10.683 -4.802 -6.756 1.00 92.69 111 PHE A N 1
ATOM 808 C CA . PHE A 1 111 ? 10.616 -3.784 -5.711 1.00 92.69 111 PHE A CA 1
ATOM 809 C C . PHE A 1 111 ? 9.210 -3.183 -5.625 1.00 92.69 111 PHE A C 1
ATOM 811 O O . PHE A 1 111 ? 8.610 -3.167 -4.554 1.00 92.69 111 PHE A O 1
ATOM 818 N N . ALA A 1 112 ? 8.632 -2.751 -6.751 1.00 94.06 112 ALA A N 1
ATOM 819 C CA . ALA A 1 112 ? 7.265 -2.238 -6.768 1.00 94.06 112 ALA A CA 1
ATOM 820 C C . ALA A 1 112 ? 6.256 -3.288 -6.272 1.00 94.06 112 ALA A C 1
ATOM 822 O O . ALA A 1 112 ? 5.392 -2.964 -5.460 1.00 94.06 112 ALA A O 1
ATOM 823 N N . ASN A 1 113 ? 6.397 -4.551 -6.688 1.00 93.56 113 ASN A N 1
ATOM 824 C CA . ASN A 1 113 ? 5.510 -5.640 -6.283 1.00 93.56 113 ASN A CA 1
ATOM 825 C C . ASN A 1 113 ? 5.532 -5.885 -4.763 1.00 93.56 113 ASN A C 1
ATOM 827 O O . ASN A 1 113 ? 4.480 -6.116 -4.166 1.00 93.56 113 ASN A O 1
ATOM 831 N N . LEU A 1 114 ? 6.695 -5.772 -4.114 1.00 94.31 114 LEU A N 1
ATOM 832 C CA . LEU A 1 114 ? 6.819 -5.861 -2.655 1.00 94.31 114 LEU A CA 1
ATOM 833 C C . LEU A 1 114 ? 5.917 -4.830 -1.953 1.00 94.31 114 LEU A C 1
ATOM 835 O O . LEU A 1 114 ? 5.063 -5.186 -1.138 1.00 94.31 114 LEU A O 1
ATOM 839 N N . TYR A 1 115 ? 6.040 -3.552 -2.320 1.00 95.19 115 TYR A N 1
ATOM 840 C CA . TYR A 1 115 ? 5.224 -2.489 -1.722 1.00 95.19 115 TYR A CA 1
ATOM 841 C C . TYR A 1 115 ? 3.756 -2.555 -2.150 1.00 95.19 115 TYR A C 1
ATOM 843 O O . TYR A 1 115 ? 2.869 -2.262 -1.350 1.00 95.19 115 TYR A O 1
ATOM 851 N N . CYS A 1 116 ? 3.472 -2.997 -3.374 1.00 96.94 116 CYS A N 1
ATOM 852 C CA . CYS A 1 116 ? 2.111 -3.281 -3.812 1.00 96.94 116 CYS A CA 1
ATOM 853 C C . CYS A 1 116 ? 1.436 -4.305 -2.899 1.00 96.94 116 CYS A C 1
ATOM 855 O O . CYS A 1 116 ? 0.308 -4.070 -2.466 1.00 96.94 116 CYS A O 1
ATOM 857 N N . ASN A 1 117 ? 2.119 -5.400 -2.550 1.00 96.25 117 ASN A N 1
ATOM 858 C CA . ASN A 1 117 ? 1.573 -6.385 -1.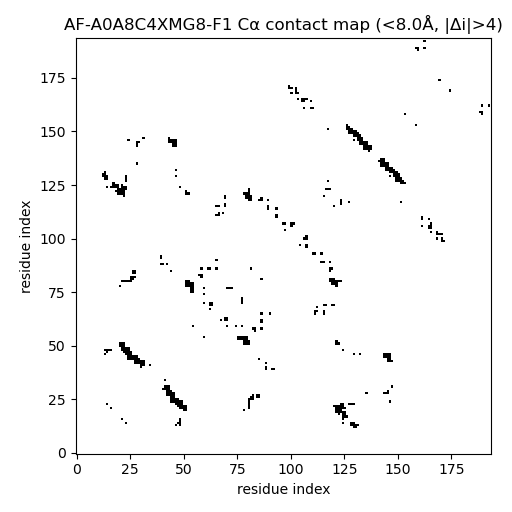620 1.00 96.25 117 ASN A CA 1
ATOM 859 C C . ASN A 1 117 ? 1.352 -5.774 -0.233 1.00 96.25 117 ASN A C 1
ATOM 861 O O . ASN A 1 117 ? 0.243 -5.877 0.289 1.00 96.25 117 ASN A O 1
ATOM 865 N N . ASN A 1 118 ? 2.342 -5.055 0.309 1.00 96.44 118 ASN A N 1
ATOM 866 C CA . ASN A 1 118 ? 2.215 -4.368 1.600 1.00 96.44 118 ASN A CA 1
ATOM 867 C C . ASN A 1 118 ? 0.991 -3.459 1.694 1.00 96.44 118 ASN A C 1
ATOM 869 O O . ASN A 1 118 ? 0.357 -3.404 2.740 1.00 96.44 118 ASN A O 1
ATOM 873 N N . ILE A 1 119 ? 0.668 -2.722 0.630 1.00 97.25 119 ILE A N 1
ATOM 874 C CA . ILE A 1 119 ? -0.347 -1.664 0.686 1.00 97.25 119 ILE A CA 1
ATOM 8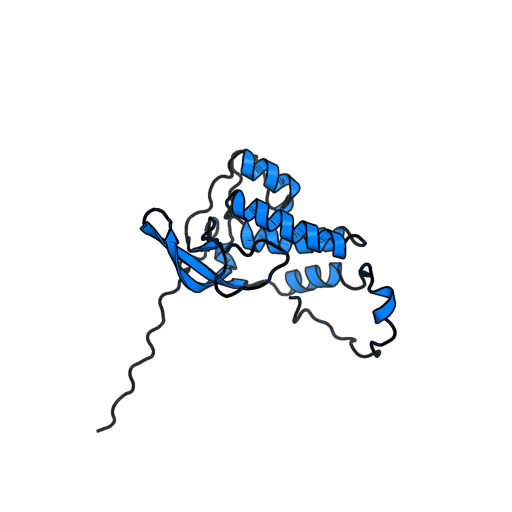75 C C . ILE A 1 119 ? -1.708 -2.116 0.154 1.00 97.25 119 ILE A C 1
ATOM 877 O O . ILE A 1 119 ? -2.731 -1.725 0.710 1.00 97.25 119 ILE A O 1
ATOM 881 N N . CYS A 1 120 ? -1.743 -2.912 -0.914 1.00 98.00 120 CYS A N 1
ATOM 882 C CA . CYS A 1 120 ? -2.960 -3.170 -1.684 1.00 98.00 120 CYS A CA 1
ATOM 883 C C . CYS A 1 120 ? -3.401 -4.638 -1.721 1.00 98.00 120 CYS A C 1
ATOM 885 O O . CYS A 1 120 ? -4.517 -4.880 -2.187 1.00 98.00 120 CYS A O 1
ATOM 887 N N . SER A 1 121 ? -2.591 -5.601 -1.256 1.00 97.56 121 SER A N 1
ATOM 888 C CA . SER A 1 121 ? -2.962 -7.026 -1.311 1.00 97.56 121 SER A CA 1
ATOM 889 C C . SER A 1 121 ? -4.330 -7.276 -0.657 1.00 97.56 121 SER A C 1
ATOM 891 O O . SER A 1 121 ? -4.553 -6.790 0.452 1.00 97.56 121 SER A O 1
ATOM 893 N N . PRO A 1 122 ? -5.247 -8.041 -1.284 1.00 97.25 122 PRO A N 1
ATOM 894 C CA . PRO A 1 122 ? -6.511 -8.421 -0.646 1.00 97.25 122 PRO A CA 1
ATOM 895 C C . PRO A 1 122 ? -6.314 -9.304 0.593 1.00 97.25 122 PRO A C 1
ATOM 897 O O . PRO A 1 122 ? -7.217 -9.403 1.420 1.00 97.25 122 PRO A O 1
ATOM 900 N N . ASP A 1 123 ? -5.140 -9.920 0.725 1.00 97.56 123 ASP A N 1
ATOM 901 C CA . ASP A 1 123 ? -4.772 -10.813 1.821 1.00 97.56 123 ASP A CA 1
ATOM 902 C C . ASP A 1 123 ? -3.748 -10.166 2.770 1.00 97.56 123 ASP A C 1
ATOM 904 O O . ASP A 1 123 ? -3.040 -10.867 3.489 1.00 97.56 123 ASP A O 1
ATOM 908 N N . GLN A 1 124 ? -3.650 -8.829 2.774 1.00 98.19 124 GLN A N 1
ATOM 909 C CA . GLN A 1 124 ? -2.669 -8.054 3.549 1.00 98.19 124 GLN A CA 1
ATOM 910 C C . GLN A 1 124 ? -2.587 -8.483 5.021 1.00 98.19 124 GLN A C 1
ATOM 912 O O . GLN A 1 124 ? -1.497 -8.583 5.580 1.00 98.19 124 GLN A O 1
ATOM 917 N N . SER A 1 125 ? -3.722 -8.784 5.658 1.00 98.06 125 SER A N 1
ATOM 918 C CA . SER A 1 125 ? -3.719 -9.198 7.062 1.00 98.06 125 SER A CA 1
ATOM 919 C C . SER A 1 125 ? -2.947 -10.495 7.314 1.00 98.06 125 SER A C 1
ATOM 921 O O . SER A 1 125 ? -2.482 -10.682 8.425 1.00 98.06 125 SER A O 1
ATOM 923 N N . LEU A 1 126 ? -2.739 -11.382 6.336 1.00 98.00 126 LEU A N 1
ATOM 924 C CA . LEU A 1 126 ? -1.997 -12.632 6.565 1.00 98.00 126 LEU A CA 1
ATOM 925 C C . LEU A 1 126 ? -0.525 -12.410 6.923 1.00 98.00 126 LEU A C 1
ATOM 927 O O . LEU A 1 126 ? 0.069 -13.248 7.595 1.00 98.00 126 LEU A O 1
ATOM 931 N N . PHE A 1 127 ? 0.060 -11.304 6.468 1.00 97.00 127 PHE A N 1
ATOM 932 C CA . PHE A 1 127 ? 1.489 -11.040 6.615 1.00 97.00 127 PHE A CA 1
ATOM 933 C C . PHE A 1 127 ? 1.795 -9.664 7.200 1.00 97.00 127 PHE A C 1
ATOM 935 O O . PHE A 1 127 ? 2.964 -9.312 7.298 1.00 97.00 127 PHE A O 1
ATOM 942 N N . THR A 1 128 ? 0.791 -8.892 7.614 1.00 97.62 128 THR A N 1
ATOM 943 C CA . THR A 1 128 ? 0.977 -7.576 8.234 1.00 97.62 128 THR A CA 1
ATOM 944 C C . THR A 1 128 ? 0.391 -7.556 9.641 1.00 97.62 128 THR A C 1
ATOM 946 O O . THR A 1 128 ? -0.777 -7.889 9.839 1.00 97.62 128 THR A O 1
ATOM 949 N N . ASN A 1 129 ? 1.186 -7.108 10.613 1.00 96.88 129 ASN A N 1
ATOM 950 C CA . ASN A 1 129 ? 0.754 -6.879 11.990 1.00 96.88 129 ASN A CA 1
ATOM 951 C C . ASN A 1 129 ? 1.008 -5.423 12.386 1.00 96.88 129 ASN A C 1
ATOM 953 O O . ASN A 1 129 ? 2.143 -4.950 12.311 1.00 96.88 129 ASN A O 1
ATOM 957 N N . VAL A 1 130 ? -0.032 -4.703 12.809 1.00 97.50 130 VAL A N 1
ATOM 958 C CA . VAL A 1 130 ? 0.122 -3.311 13.251 1.00 97.50 130 VAL A CA 1
ATOM 959 C C . VAL A 1 130 ? 0.599 -3.288 14.699 1.00 97.50 130 VAL A C 1
ATOM 961 O O . VAL A 1 130 ? -0.035 -3.875 15.572 1.00 97.50 130 VAL A O 1
ATOM 964 N N . THR A 1 131 ? 1.698 -2.582 14.968 1.00 96.25 131 THR A N 1
ATOM 965 C CA . THR A 1 131 ? 2.326 -2.545 16.299 1.00 96.25 131 THR A CA 1
ATOM 966 C C . THR A 1 131 ? 2.129 -1.217 17.012 1.00 96.25 131 THR A C 1
ATOM 968 O O . THR A 1 131 ? 2.067 -1.195 18.241 1.00 96.25 131 THR A O 1
ATOM 971 N N . ARG A 1 132 ? 1.988 -0.109 16.270 1.00 95.94 132 ARG A N 1
ATOM 972 C CA . ARG A 1 132 ? 1.804 1.220 16.862 1.00 95.94 132 ARG A CA 1
ATOM 973 C C . ARG A 1 132 ? 0.841 2.083 16.062 1.00 95.94 132 ARG A C 1
ATOM 975 O O . ARG A 1 132 ? 0.899 2.167 14.832 1.00 95.94 132 ARG A O 1
ATOM 982 N N . ILE A 1 133 ? -0.016 2.775 16.804 1.00 95.81 133 ILE A N 1
ATOM 983 C CA . ILE A 1 133 ? -0.973 3.749 16.286 1.00 95.81 133 ILE A CA 1
ATOM 984 C C . ILE A 1 133 ? -0.864 5.078 17.029 1.00 95.81 133 ILE A C 1
ATOM 986 O O . ILE A 1 133 ? -0.421 5.130 18.175 1.00 95.81 133 ILE A O 1
ATOM 990 N N . VAL A 1 134 ? -1.332 6.140 16.382 1.00 94.38 134 VAL A N 1
ATOM 991 C CA . VAL A 1 134 ? -1.519 7.466 16.972 1.00 94.38 134 VAL A CA 1
ATOM 992 C C . VAL A 1 134 ? -2.970 7.896 16.778 1.00 94.38 134 VAL A C 1
ATOM 994 O O . VAL A 1 134 ? -3.523 7.787 15.682 1.00 94.38 134 VAL A O 1
ATOM 997 N N . ASN A 1 135 ? -3.591 8.407 17.841 1.00 92.94 135 ASN A N 1
ATOM 998 C CA . ASN A 1 135 ? -4.934 8.974 17.768 1.00 92.94 135 ASN A CA 1
ATOM 999 C C . ASN A 1 135 ? -4.910 10.280 16.971 1.00 92.94 135 ASN A C 1
ATOM 1001 O O . ASN A 1 135 ? -4.121 11.183 17.250 1.00 92.94 135 ASN A O 1
ATOM 1005 N N . ARG A 1 136 ? -5.813 10.400 16.003 1.00 88.00 136 ARG A N 1
ATOM 1006 C CA . ARG A 1 136 ? -6.057 11.623 15.244 1.00 88.00 136 ARG A CA 1
ATOM 1007 C C . ARG A 1 136 ? -7.533 11.968 15.269 1.00 88.00 136 ARG A C 1
ATOM 1009 O O . ARG A 1 136 ? -8.389 11.092 15.278 1.00 88.00 136 ARG A O 1
ATOM 1016 N N . THR A 1 137 ? -7.819 13.257 15.212 1.00 87.06 137 THR A N 1
ATOM 1017 C CA . THR A 1 137 ? -9.177 13.763 15.045 1.00 87.06 137 THR A CA 1
ATOM 1018 C C . THR A 1 137 ? -9.247 14.459 13.698 1.00 87.06 137 THR A C 1
ATOM 1020 O O . THR A 1 137 ? -8.421 15.316 13.386 1.00 87.06 137 THR A O 1
ATOM 1023 N N . THR A 1 138 ? -10.200 14.051 12.868 1.00 84.19 138 THR A N 1
ATOM 1024 C CA . THR A 1 138 ? -10.462 14.713 11.584 1.00 84.19 138 THR A CA 1
ATOM 1025 C C . THR A 1 138 ? -10.973 16.139 11.802 1.00 84.19 138 THR A C 1
ATOM 1027 O O . THR A 1 138 ? -11.473 16.466 12.877 1.00 84.19 138 THR A O 1
ATOM 1030 N N . ALA A 1 139 ? -10.941 16.975 10.759 1.00 81.25 139 ALA A N 1
ATOM 1031 C CA . ALA A 1 139 ? -11.528 18.322 10.799 1.00 81.25 139 ALA A CA 1
ATOM 1032 C C . ALA A 1 139 ? -13.026 18.326 11.178 1.00 81.25 139 ALA A C 1
ATOM 1034 O O . ALA A 1 139 ? -13.536 19.316 11.686 1.00 81.25 139 ALA A O 1
ATOM 1035 N N . LEU A 1 140 ? -13.718 17.200 10.970 1.00 85.19 140 LEU A N 1
ATOM 1036 C CA . LEU A 1 140 ? -15.125 16.986 11.319 1.00 85.19 140 LEU A CA 1
ATOM 1037 C C . LEU A 1 140 ? -15.319 16.430 12.744 1.00 85.19 140 LEU A C 1
ATOM 1039 O O . LEU A 1 140 ? -16.393 15.928 13.064 1.00 85.19 140 LEU A O 1
ATOM 1043 N N . GLY A 1 141 ? -14.278 16.420 13.581 1.00 85.31 141 GLY A N 1
ATOM 1044 C CA . GLY A 1 141 ? -14.348 15.923 14.958 1.00 85.31 141 GLY A CA 1
ATOM 1045 C C . GLY A 1 141 ? -14.389 14.397 15.098 1.00 85.31 141 GLY A C 1
ATOM 1046 O O . GLY A 1 141 ? -14.513 13.891 16.209 1.00 85.31 141 GLY A O 1
ATOM 1047 N N . ARG A 1 142 ? -14.280 13.630 14.002 1.00 86.75 142 ARG A N 1
ATOM 1048 C CA . ARG A 1 142 ? -14.307 12.157 14.067 1.00 86.75 142 ARG A CA 1
ATOM 1049 C C . ARG A 1 142 ? -12.938 11.594 14.459 1.00 86.75 142 ARG A C 1
ATOM 1051 O O . ARG A 1 142 ? -11.964 11.961 13.790 1.00 86.75 142 ARG A O 1
ATOM 1058 N N . PRO A 1 143 ? -12.859 10.698 15.462 1.00 89.88 143 PRO A N 1
ATOM 1059 C CA . PRO A 1 143 ? -11.616 10.037 15.829 1.00 89.88 143 PRO A CA 1
ATOM 1060 C C . PRO A 1 143 ? -11.192 9.035 14.752 1.00 89.88 143 PRO A C 1
ATOM 1062 O O . PRO A 1 143 ? -12.014 8.371 14.119 1.00 89.88 143 PRO A O 1
ATOM 1065 N N . GLN A 1 144 ? -9.888 8.928 14.558 1.00 92.12 144 GLN A N 1
ATOM 1066 C CA . GLN A 1 144 ? -9.216 8.035 13.632 1.00 92.12 144 GLN A CA 1
ATOM 1067 C C . GLN A 1 144 ? -7.940 7.501 14.284 1.00 92.12 144 GLN A C 1
ATOM 1069 O O . GLN A 1 144 ? -7.269 8.206 15.036 1.00 92.12 144 GLN A O 1
ATOM 1074 N N . LEU A 1 145 ? -7.591 6.255 13.976 1.00 95.25 145 LEU A N 1
ATOM 1075 C CA . LEU A 1 145 ? -6.377 5.612 14.469 1.00 95.25 145 LEU A CA 1
ATOM 1076 C C . LEU A 1 145 ? -5.385 5.526 13.311 1.00 95.25 145 LEU A C 1
ATOM 1078 O O . LEU A 1 145 ? -5.588 4.757 12.373 1.00 95.25 145 LEU A O 1
ATOM 1082 N N . ALA A 1 146 ? -4.347 6.352 13.350 1.00 96.19 146 ALA A N 1
ATOM 1083 C CA . ALA A 1 146 ? -3.327 6.417 12.315 1.00 96.19 146 ALA A CA 1
ATOM 1084 C C . ALA A 1 146 ? -2.236 5.378 12.589 1.00 96.19 146 ALA A C 1
ATOM 1086 O O . ALA A 1 146 ? -1.678 5.359 13.682 1.00 96.19 146 ALA A O 1
ATOM 1087 N N . VAL A 1 147 ? -1.921 4.527 11.616 1.00 97.06 147 VAL A N 1
ATOM 1088 C CA . VAL A 1 147 ? -0.882 3.495 11.746 1.00 97.06 147 VAL A CA 1
ATOM 1089 C C . VAL A 1 147 ? 0.487 4.116 11.501 1.00 97.06 147 VAL A C 1
ATOM 1091 O O . VAL A 1 147 ? 0.784 4.524 10.383 1.00 97.06 147 VAL A O 1
ATOM 1094 N N . VAL A 1 148 ? 1.328 4.172 12.532 1.00 95.69 148 VAL A N 1
ATOM 1095 C CA . VAL A 1 148 ? 2.691 4.730 12.432 1.00 95.69 148 VAL A CA 1
ATOM 1096 C C . VAL A 1 148 ? 3.770 3.652 12.390 1.00 95.69 148 VAL A C 1
ATOM 1098 O O . VAL A 1 148 ? 4.881 3.924 11.948 1.00 95.69 148 VAL A O 1
ATOM 1101 N N . GLU A 1 149 ? 3.442 2.425 12.797 1.00 95.88 149 GLU A N 1
ATOM 1102 C CA . GLU A 1 149 ? 4.352 1.284 12.742 1.00 95.88 149 GLU A CA 1
ATOM 1103 C C . GLU A 1 149 ? 3.583 -0.018 12.501 1.00 95.88 149 GLU A C 1
ATOM 1105 O O . GLU A 1 149 ? 2.532 -0.270 13.102 1.00 95.88 149 GLU A O 1
ATOM 1110 N N . TYR A 1 150 ? 4.132 -0.855 11.627 1.00 96.75 150 TYR A N 1
ATOM 1111 C CA . TYR A 1 150 ? 3.667 -2.211 11.377 1.00 96.75 150 TYR A CA 1
ATOM 1112 C C . TYR A 1 150 ? 4.849 -3.099 10.992 1.00 96.75 150 TYR A C 1
ATOM 1114 O O . TYR A 1 150 ? 5.883 -2.625 10.523 1.00 96.75 150 TYR A O 1
ATOM 1122 N N . GLN A 1 151 ? 4.676 -4.400 11.180 1.00 96.56 151 GLN A N 1
ATOM 1123 C CA . GLN A 1 151 ? 5.633 -5.425 10.794 1.00 96.56 151 GLN A CA 1
ATOM 1124 C C . GLN A 1 151 ? 5.057 -6.241 9.644 1.00 96.56 151 GLN A C 1
ATOM 1126 O O . GLN A 1 151 ? 3.882 -6.616 9.681 1.00 96.56 151 GLN A O 1
ATOM 1131 N N . CYS A 1 152 ? 5.892 -6.526 8.645 1.00 95.12 152 CYS A N 1
ATOM 1132 C CA . CYS A 1 152 ? 5.551 -7.429 7.554 1.00 95.12 152 CYS A CA 1
ATOM 1133 C C . CYS A 1 152 ? 6.393 -8.701 7.615 1.00 95.12 152 CYS A C 1
ATOM 1135 O O . CYS A 1 152 ? 7.606 -8.641 7.813 1.00 95.12 152 CYS A O 1
ATOM 1137 N N . PHE A 1 153 ? 5.745 -9.846 7.421 1.00 95.50 153 PHE A N 1
ATOM 1138 C CA . PHE A 1 153 ? 6.350 -11.167 7.530 1.00 95.50 153 PHE A CA 1
ATOM 1139 C C . PHE A 1 153 ? 6.428 -11.819 6.155 1.00 95.50 153 PHE A C 1
ATOM 1141 O O . PHE A 1 153 ? 5.414 -12.150 5.549 1.00 95.50 153 PHE A O 1
ATOM 1148 N N . TYR A 1 154 ? 7.647 -12.023 5.668 1.00 91.62 154 TYR A N 1
ATOM 1149 C CA . TYR A 1 154 ? 7.898 -12.593 4.351 1.00 91.62 154 TYR A CA 1
ATOM 1150 C C . TYR A 1 154 ? 8.566 -13.955 4.450 1.00 91.62 154 TYR A C 1
ATOM 1152 O O . TYR A 1 154 ? 9.374 -14.202 5.346 1.00 91.62 154 TYR A O 1
ATOM 1160 N N . GLN A 1 155 ? 8.265 -14.829 3.487 1.00 90.56 155 GLN A N 1
ATOM 1161 C CA . GLN A 1 155 ? 9.076 -16.021 3.282 1.00 90.56 155 GLN A CA 1
ATOM 1162 C C . GLN A 1 155 ? 10.487 -15.614 2.861 1.00 90.56 155 GLN A C 1
ATOM 1164 O O . GLN A 1 155 ? 10.671 -14.683 2.073 1.00 90.56 155 GLN A O 1
ATOM 1169 N N . ARG A 1 156 ? 11.479 -16.340 3.378 1.00 89.44 156 ARG A N 1
ATOM 1170 C CA . ARG A 1 156 ? 12.890 -16.052 3.127 1.00 89.44 156 ARG A CA 1
ATOM 1171 C C . ARG A 1 156 ? 13.226 -16.082 1.639 1.00 89.44 156 ARG A C 1
ATOM 1173 O O . ARG A 1 156 ? 13.794 -15.120 1.145 1.00 89.44 156 ARG A O 1
ATOM 1180 N N . ASP A 1 157 ? 12.783 -17.111 0.926 1.00 89.75 157 ASP A N 1
ATOM 1181 C CA . ASP A 1 157 ? 13.063 -17.264 -0.506 1.00 89.75 157 ASP A CA 1
ATOM 1182 C C . ASP A 1 157 ? 12.481 -16.112 -1.335 1.00 89.75 157 ASP A C 1
ATOM 1184 O O . ASP A 1 157 ? 13.102 -15.651 -2.288 1.00 89.75 157 ASP A O 1
ATOM 1188 N N . PHE A 1 158 ? 11.314 -15.588 -0.944 1.00 87.12 158 PHE A N 1
ATOM 1189 C CA . PHE A 1 158 ? 10.722 -14.414 -1.586 1.00 87.12 158 PHE A CA 1
ATOM 1190 C C . PHE A 1 158 ? 11.555 -13.145 -1.343 1.00 87.12 158 PHE A C 1
ATOM 1192 O O . PHE A 1 158 ? 11.768 -12.356 -2.269 1.00 87.12 158 PHE A O 1
ATOM 1199 N N . ALA A 1 159 ? 12.043 -12.948 -0.115 1.00 87.69 159 ALA A N 1
ATOM 1200 C CA . ALA A 1 159 ? 12.905 -11.820 0.227 1.00 87.69 159 ALA A CA 1
ATOM 1201 C C . ALA A 1 159 ? 14.268 -11.909 -0.483 1.00 87.69 159 ALA A C 1
ATOM 1203 O O . ALA A 1 159 ? 14.704 -10.928 -1.087 1.00 87.69 159 ALA A O 1
ATOM 1204 N N . ASP A 1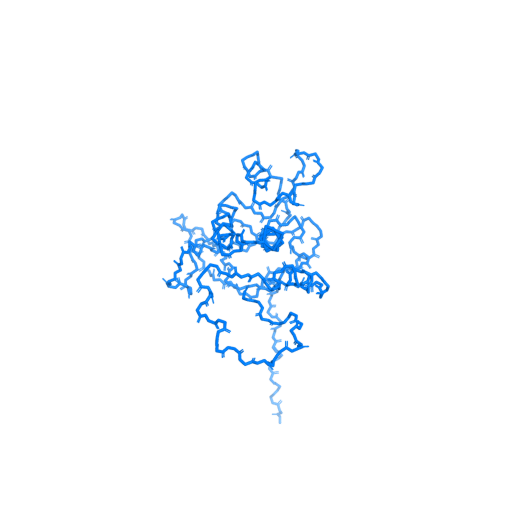 160 ? 14.896 -13.087 -0.475 1.00 88.31 160 ASP A N 1
ATOM 1205 C CA . ASP A 1 160 ? 16.181 -13.340 -1.128 1.00 88.31 160 ASP A CA 1
ATOM 1206 C C . ASP A 1 160 ? 16.058 -13.184 -2.657 1.00 88.31 160 ASP A C 1
ATOM 1208 O O . ASP A 1 160 ? 16.852 -12.469 -3.261 1.00 88.31 160 ASP A O 1
ATOM 1212 N N . ALA A 1 161 ? 15.007 -13.719 -3.292 1.00 87.38 161 ALA A N 1
ATOM 1213 C CA . ALA A 1 161 ? 14.779 -13.536 -4.730 1.00 87.38 161 ALA A CA 1
ATOM 1214 C C . ALA A 1 161 ? 14.526 -12.066 -5.115 1.00 87.38 161 ALA A C 1
ATOM 1216 O O . ALA A 1 161 ? 15.008 -11.593 -6.150 1.00 87.38 161 ALA A O 1
ATOM 1217 N N . SER A 1 162 ? 13.794 -11.320 -4.279 1.00 86.94 162 SER A N 1
ATOM 1218 C CA . SER A 1 162 ? 13.570 -9.884 -4.488 1.00 86.94 162 SER A CA 1
ATOM 1219 C C . SER A 1 162 ? 14.889 -9.109 -4.412 1.00 86.94 162 SER A C 1
ATOM 1221 O O . SER A 1 162 ? 15.179 -8.311 -5.305 1.00 86.94 162 SER A O 1
ATOM 1223 N N . PHE A 1 163 ? 15.718 -9.399 -3.405 1.00 87.88 163 PHE A N 1
ATOM 1224 C CA . PHE A 1 163 ? 17.057 -8.830 -3.235 1.00 87.88 163 PHE A CA 1
ATOM 1225 C C . PHE A 1 163 ? 17.975 -9.159 -4.419 1.00 87.88 163 PHE A C 1
ATOM 1227 O O . PHE A 1 163 ? 18.570 -8.264 -5.025 1.00 87.88 163 PHE A O 1
ATOM 1234 N N . ASP A 1 164 ? 18.073 -10.440 -4.775 1.00 89.38 164 ASP A N 1
ATOM 1235 C CA . ASP A 1 164 ? 18.988 -10.924 -5.806 1.00 89.38 164 ASP A CA 1
ATOM 1236 C C . ASP A 1 164 ? 18.636 -10.362 -7.184 1.00 89.38 164 ASP A C 1
ATOM 1238 O O . ASP A 1 164 ? 19.536 -10.087 -7.978 1.00 89.38 164 ASP A O 1
ATOM 1242 N N . SER A 1 165 ? 17.357 -10.064 -7.443 1.00 89.25 165 SER A N 1
ATOM 1243 C CA . SER A 1 165 ? 16.940 -9.395 -8.682 1.00 89.25 165 SER A CA 1
ATOM 1244 C C . SER A 1 165 ? 17.562 -8.005 -8.878 1.00 89.25 165 SER A C 1
ATOM 1246 O O . SER A 1 165 ? 17.669 -7.524 -10.008 1.00 89.25 165 SER A O 1
ATOM 1248 N N . CYS A 1 166 ? 18.007 -7.376 -7.791 1.00 88.06 166 CYS A N 1
ATOM 1249 C CA . CYS A 1 166 ? 18.621 -6.054 -7.767 1.00 88.06 166 CYS A CA 1
ATOM 1250 C C . CYS A 1 166 ? 20.136 -6.084 -7.529 1.00 88.06 166 CYS A C 1
ATOM 1252 O O . CYS A 1 166 ? 20.810 -5.050 -7.609 1.00 88.06 166 CYS A O 1
ATOM 1254 N N . LYS A 1 167 ? 20.697 -7.257 -7.236 1.00 86.19 167 LYS A N 1
ATOM 1255 C CA . LYS A 1 167 ? 22.120 -7.421 -6.956 1.00 86.19 167 LYS A CA 1
ATOM 1256 C C . LYS A 1 167 ? 22.940 -7.092 -8.203 1.00 86.19 167 LYS A C 1
ATOM 1258 O O . LYS A 1 167 ? 22.739 -7.655 -9.272 1.00 86.19 167 LYS A O 1
ATOM 1263 N N . GLY A 1 168 ? 23.873 -6.150 -8.069 1.00 80.62 168 GLY A N 1
ATOM 1264 C CA . GLY A 1 168 ? 24.720 -5.696 -9.179 1.00 80.62 168 GLY A CA 1
ATOM 1265 C C . GLY A 1 168 ? 24.102 -4.611 -10.071 1.00 80.62 168 GLY A C 1
ATOM 1266 O O . GLY A 1 168 ? 24.754 -4.172 -11.021 1.00 80.62 168 GLY A O 1
ATOM 1267 N N . VAL A 1 169 ? 22.893 -4.124 -9.763 1.00 82.12 169 VAL A N 1
ATOM 1268 C CA . VAL A 1 169 ? 22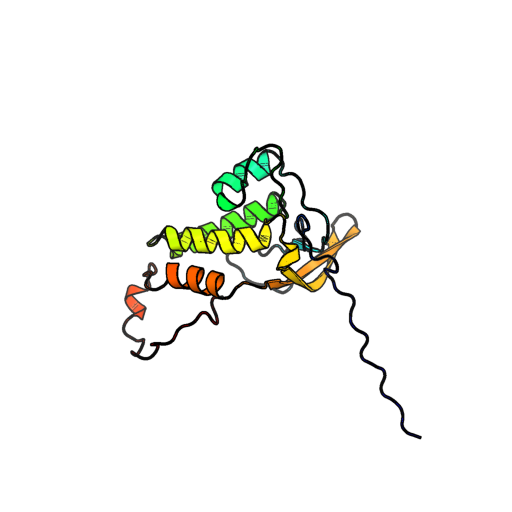.327 -2.948 -10.438 1.00 82.12 169 VAL A CA 1
ATOM 1269 C C . VAL A 1 169 ? 23.181 -1.724 -10.116 1.00 82.12 169 VAL A C 1
ATOM 1271 O O . VAL A 1 169 ? 23.391 -1.367 -8.960 1.00 82.12 169 VAL A O 1
ATOM 1274 N N . ARG A 1 170 ? 23.697 -1.067 -11.159 1.00 76.81 170 ARG A N 1
ATOM 1275 C CA . ARG A 1 170 ? 24.460 0.176 -11.013 1.00 76.81 170 ARG A CA 1
ATOM 1276 C C . ARG A 1 170 ? 23.508 1.358 -10.924 1.00 76.81 170 ARG A C 1
ATOM 1278 O O . ARG A 1 170 ? 22.773 1.637 -11.869 1.00 76.81 170 ARG A O 1
ATOM 1285 N N . PHE A 1 171 ? 23.569 2.082 -9.819 1.00 72.44 171 PHE A N 1
ATOM 1286 C CA . PHE A 1 171 ? 22.728 3.250 -9.613 1.00 72.44 171 PHE A CA 1
ATOM 1287 C C . PHE A 1 171 ? 23.272 4.464 -10.386 1.00 72.44 171 PHE A C 1
ATOM 1289 O O . PHE A 1 171 ? 24.493 4.663 -10.441 1.00 72.44 171 PHE A O 1
ATOM 1296 N N . PRO A 1 172 ? 22.405 5.290 -11.000 1.00 61.00 172 PRO A N 1
ATOM 1297 C CA . PRO A 1 172 ? 22.814 6.572 -11.568 1.00 61.00 172 PRO A CA 1
ATOM 1298 C C . PRO A 1 172 ? 23.538 7.409 -10.500 1.00 61.00 172 PRO A C 1
ATOM 1300 O O . PRO A 1 172 ? 22.997 7.634 -9.424 1.00 61.00 172 PRO A O 1
ATOM 1303 N N . GLY A 1 173 ? 24.784 7.815 -10.764 1.00 57.72 173 GLY A N 1
ATOM 1304 C CA . GLY A 1 173 ? 25.623 8.550 -9.804 1.00 57.72 173 GLY A CA 1
ATOM 1305 C C . GLY A 1 173 ? 26.527 7.694 -8.901 1.00 57.72 173 GLY A C 1
ATOM 1306 O O . GLY A 1 173 ? 27.478 8.232 -8.351 1.00 57.72 173 GLY A O 1
ATOM 1307 N N . TRP A 1 174 ? 26.340 6.367 -8.810 1.00 52.72 174 TRP A N 1
ATOM 1308 C CA . TRP A 1 174 ? 27.222 5.485 -8.011 1.00 52.72 174 TRP A CA 1
ATOM 1309 C C . TRP A 1 174 ? 28.599 5.272 -8.654 1.00 52.72 174 TRP A C 1
ATOM 1311 O O . TRP A 1 174 ? 29.520 4.810 -7.993 1.00 52.72 174 TRP A O 1
ATOM 1321 N N . ALA A 1 175 ? 28.813 5.641 -9.921 1.00 46.16 175 ALA A N 1
ATOM 1322 C CA . ALA A 1 175 ? 30.117 5.468 -10.577 1.00 46.16 175 ALA A CA 1
ATOM 1323 C C . ALA A 1 175 ? 31.304 6.095 -9.801 1.00 46.16 175 ALA A C 1
ATOM 1325 O O . ALA A 1 175 ? 32.438 5.685 -10.021 1.00 46.16 175 ALA A O 1
ATOM 1326 N N . THR A 1 176 ? 31.057 7.014 -8.859 1.00 42.53 176 THR A N 1
ATOM 1327 C CA . THR A 1 176 ? 32.068 7.616 -7.972 1.00 42.53 176 THR A CA 1
ATOM 1328 C C . THR A 1 176 ? 32.268 6.914 -6.618 1.00 42.53 176 THR A C 1
ATOM 1330 O O . THR A 1 176 ? 33.268 7.183 -5.963 1.00 42.53 176 THR A O 1
ATOM 1333 N N . ALA A 1 177 ? 31.381 6.007 -6.186 1.00 43.16 177 ALA A N 1
ATOM 1334 C CA . ALA A 1 177 ? 31.472 5.323 -4.884 1.00 43.16 177 ALA A CA 1
ATOM 1335 C C . ALA A 1 177 ? 32.035 3.889 -4.968 1.00 43.16 177 ALA A C 1
ATOM 1337 O O . ALA A 1 177 ? 32.330 3.267 -3.950 1.00 43.16 177 ALA A O 1
ATOM 1338 N N . ALA A 1 178 ? 32.201 3.342 -6.177 1.00 41.75 178 ALA A N 1
ATOM 1339 C CA . ALA A 1 178 ? 32.732 1.990 -6.370 1.00 41.75 178 ALA A CA 1
ATOM 1340 C C . ALA A 1 178 ? 34.249 1.868 -6.107 1.00 41.75 178 ALA A C 1
ATOM 1342 O O . ALA A 1 178 ? 34.764 0.755 -6.075 1.00 41.75 178 ALA A O 1
ATOM 1343 N N . SER A 1 179 ? 34.966 2.977 -5.907 1.00 32.91 179 SER A N 1
ATOM 1344 C CA . SER A 1 179 ? 36.415 2.994 -5.661 1.00 32.91 179 SER A CA 1
ATOM 1345 C C . SER A 1 179 ? 36.819 2.947 -4.180 1.00 32.91 179 SER A C 1
ATOM 1347 O O . SER A 1 179 ? 38.013 2.889 -3.903 1.00 32.91 179 SER A O 1
ATOM 1349 N N . THR A 1 180 ? 35.880 2.922 -3.223 1.00 34.75 180 THR A N 1
ATOM 1350 C CA . THR A 1 180 ? 36.213 2.849 -1.780 1.00 34.75 180 THR A CA 1
ATOM 1351 C C . THR A 1 180 ? 35.586 1.677 -1.019 1.00 34.75 180 THR A C 1
ATOM 1353 O O . THR A 1 180 ? 35.842 1.525 0.174 1.00 34.75 180 THR A O 1
ATOM 1356 N N . ALA A 1 181 ? 34.828 0.793 -1.674 1.00 37.72 181 ALA A N 1
ATOM 1357 C CA . ALA A 1 181 ? 34.344 -0.428 -1.031 1.00 37.72 181 ALA A CA 1
ATOM 1358 C C . ALA A 1 181 ? 35.385 -1.555 -1.163 1.00 37.72 181 ALA A C 1
ATOM 1360 O O . ALA A 1 181 ? 35.519 -2.177 -2.217 1.00 37.72 181 ALA A O 1
ATOM 1361 N N . SER A 1 182 ? 36.127 -1.805 -0.081 1.00 29.38 182 SER A N 1
ATOM 1362 C CA . SER A 1 182 ? 37.022 -2.958 0.064 1.00 29.38 182 SER A CA 1
ATOM 1363 C C . SER A 1 182 ? 36.321 -4.292 -0.255 1.00 29.38 182 SER A C 1
ATOM 1365 O O . SER A 1 182 ? 35.134 -4.457 0.039 1.00 29.38 182 SER A O 1
ATOM 1367 N N . PRO A 1 183 ? 37.046 -5.280 -0.812 1.00 40.00 183 PRO A N 1
ATOM 1368 C CA . PRO A 1 183 ? 36.485 -6.553 -1.243 1.00 40.00 183 PRO A CA 1
ATOM 1369 C C . PRO A 1 183 ? 36.300 -7.492 -0.044 1.00 40.00 183 PRO A C 1
ATOM 1371 O O . PRO A 1 183 ? 37.121 -8.366 0.216 1.00 40.00 183 PRO A O 1
ATOM 1374 N N . SER A 1 184 ? 35.216 -7.333 0.709 1.00 39.62 184 SER A N 1
ATOM 1375 C CA . SER A 1 184 ? 34.828 -8.315 1.728 1.00 39.62 184 SER A CA 1
ATOM 1376 C C . SER A 1 184 ? 33.324 -8.307 1.989 1.00 39.62 184 SER A C 1
ATOM 1378 O O . SER A 1 184 ? 32.839 -7.828 3.007 1.00 39.62 184 SER A O 1
ATOM 1380 N N . THR A 1 185 ? 32.539 -8.880 1.078 1.00 37.78 185 THR A N 1
ATOM 1381 C CA . THR A 1 185 ? 31.185 -9.353 1.426 1.00 37.78 185 THR A CA 1
ATOM 1382 C C . THR A 1 185 ? 30.737 -10.454 0.469 1.00 37.78 185 THR A C 1
ATOM 1384 O O . THR A 1 185 ? 29.846 -10.299 -0.357 1.00 37.78 185 THR A O 1
ATOM 1387 N N . SER A 1 186 ? 31.351 -11.629 0.598 1.00 38.16 186 SER A N 1
ATOM 1388 C CA . SER A 1 186 ? 30.904 -12.876 -0.040 1.00 38.16 186 SER A CA 1
ATOM 1389 C C . SER A 1 186 ? 29.722 -13.537 0.690 1.00 38.16 186 SER A C 1
ATOM 1391 O O . SER A 1 186 ? 29.505 -14.741 0.566 1.00 38.16 186 SER A O 1
ATOM 1393 N N . ARG A 1 187 ? 28.938 -12.781 1.473 1.00 40.44 187 ARG A N 1
ATOM 1394 C CA . ARG A 1 187 ? 27.775 -13.323 2.191 1.00 40.44 187 ARG A CA 1
ATOM 1395 C C . ARG A 1 187 ? 26.725 -12.258 2.520 1.00 40.44 187 ARG A C 1
ATOM 1397 O O . ARG A 1 187 ? 26.441 -11.990 3.679 1.00 40.44 187 ARG A O 1
ATOM 1404 N N . THR A 1 188 ? 26.144 -11.642 1.499 1.00 42.00 188 THR A N 1
ATOM 1405 C CA . THR A 1 188 ? 24.882 -10.903 1.640 1.00 42.00 188 THR A CA 1
ATOM 1406 C C . THR A 1 188 ? 23.722 -11.859 1.373 1.00 42.00 188 THR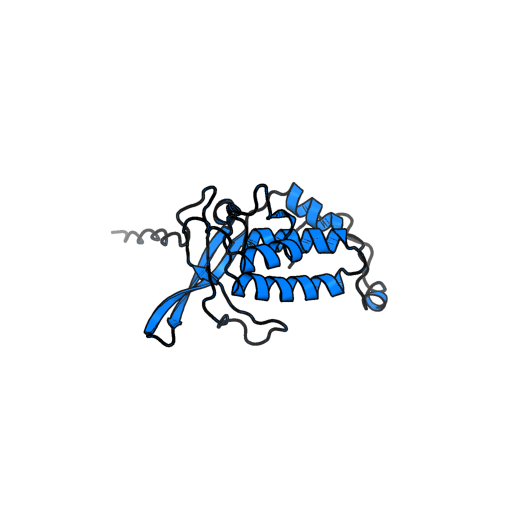 A C 1
ATOM 1408 O O . 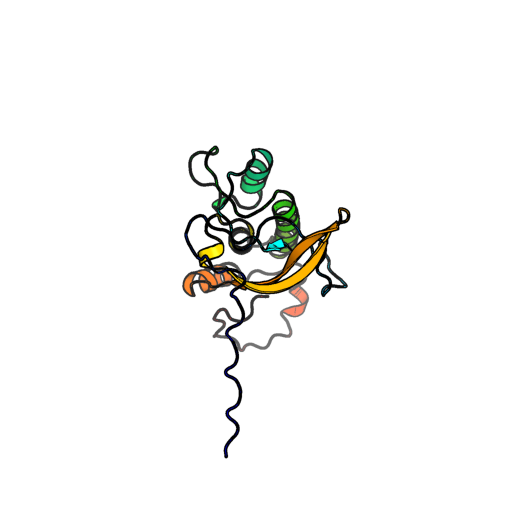THR A 1 188 ? 23.279 -12.015 0.242 1.00 42.00 188 THR A O 1
ATOM 1411 N N . THR A 1 189 ? 23.260 -12.550 2.419 1.00 44.06 189 THR A N 1
ATOM 1412 C CA . THR A 1 189 ? 21.827 -12.887 2.538 1.00 44.06 189 THR A CA 1
ATOM 1413 C C . THR A 1 189 ? 21.032 -11.580 2.653 1.00 44.06 189 THR A C 1
ATOM 1415 O O . THR A 1 189 ? 21.653 -10.536 2.838 1.00 44.06 189 THR A O 1
ATOM 1418 N N . ALA A 1 190 ? 19.701 -11.590 2.584 1.00 48.47 190 ALA A N 1
ATOM 1419 C CA . ALA A 1 190 ? 18.907 -10.385 2.830 1.00 48.47 190 ALA A CA 1
ATOM 1420 C C . ALA A 1 190 ? 18.773 -10.052 4.341 1.00 48.47 190 ALA A C 1
ATOM 1422 O O . ALA A 1 190 ? 17.772 -10.422 4.954 1.00 48.47 190 ALA A O 1
ATOM 1423 N N . PRO A 1 191 ? 19.712 -9.320 4.982 1.00 44.62 191 PRO A N 1
ATOM 1424 C CA . PRO A 1 191 ? 19.284 -8.416 6.035 1.00 44.62 191 PRO A CA 1
ATOM 1425 C C . PRO A 1 191 ? 19.661 -6.973 5.700 1.00 44.62 191 PRO A C 1
ATOM 1427 O O . PRO A 1 191 ? 20.732 -6.688 5.169 1.00 44.62 191 PRO A O 1
ATOM 1430 N N . ALA A 1 192 ? 18.738 -6.081 6.062 1.00 41.28 192 ALA A N 1
ATOM 1431 C CA . ALA A 1 192 ? 18.798 -4.630 5.911 1.00 41.28 192 ALA A CA 1
ATOM 1432 C C . ALA A 1 192 ? 18.773 -4.119 4.458 1.00 41.28 192 ALA A C 1
ATOM 1434 O O . ALA A 1 192 ? 19.642 -3.362 4.030 1.00 41.28 192 ALA A O 1
ATOM 1435 N N . TRP A 1 193 ? 17.728 -4.485 3.711 1.00 34.41 193 TRP A N 1
ATOM 1436 C CA . TRP A 1 193 ? 17.170 -3.532 2.746 1.00 34.41 193 TRP A CA 1
ATOM 1437 C C . TRP A 1 193 ? 16.261 -2.555 3.510 1.00 34.41 193 TRP A C 1
ATOM 1439 O O . TRP A 1 193 ? 15.492 -3.030 4.349 1.00 34.41 193 TRP A O 1
ATOM 1449 N N . PRO A 1 194 ? 16.400 -1.233 3.306 1.00 35.91 194 PRO A N 1
ATOM 1450 C CA . PRO A 1 194 ? 15.536 -0.234 3.934 1.00 35.91 194 PRO A CA 1
ATOM 1451 C C . PRO A 1 194 ? 14.085 -0.306 3.438 1.00 35.91 194 PRO A C 1
ATOM 1453 O O . PRO A 1 194 ? 13.861 -0.776 2.299 1.00 35.91 194 PRO A O 1
#

Organism: Falco tinnunculus (NCBI:txid100819)

Foldseek 3Di:
DDDDDDDDPDPDFLQPDQDFQWAQFEAWPAADPVDDDDPAGRTFTFGDGGGFDFQDPLRLVLCCVQPVVQCDDDNRRRTWRYDPVLSVRLSVVLVVVCLQQVQQVQLSNLVSNVVCLCRIHSNNSNFKTQDDWDWDADPVRDITTTGPDMGGHDDQVSQQVSVVSRPPRDTVVCPVVPVPDDPDDPDDRDDDDD

Radius of gyration: 19.72 Å; Cα contacts (8 Å, |Δi|>4): 289; chains: 1; bounding box: 52×36×68 Å

pLDDT: mean 83.26, std 19.58, range [29.38, 98.56]

Mean predicted aligned error: 9.49 Å

Secondary structure (DSSP, 8-state):
---PPPP---PPPS-----TTB-SEEEEEEE-TT----SS--EEEEE---BPEEPPHHHHHHHHHH-GGG--S-TTT-EES--HHHHHHHHHHHHHHHHHTTT-HHHHHHHHHHHHHHHH-TTGGGTEEEEEEEEEE-TTS-EEEEEEEEEE---HHHHHHHHHTTTTPPPTTGGGTTTS--S--S---S----

Solvent-accessible surface area (backbone atoms only — not comparable to full-atom values): 11422 Å² total; per-residue (Å²): 137,84,84,77,78,80,77,81,72,81,73,81,68,74,42,79,60,63,39,84,48,16,9,39,36,44,43,74,55,46,68,42,88,89,60,90,79,70,99,58,88,55,62,22,37,16,65,33,64,40,72,34,40,69,50,49,72,71,44,46,59,50,34,56,74,65,31,46,92,69,66,55,87,60,79,90,66,30,45,24,15,49,33,60,66,51,49,53,51,47,46,54,56,42,49,55,52,31,64,52,30,57,82,37,63,66,24,32,49,46,54,33,46,53,54,35,41,72,51,32,28,26,42,25,9,63,38,40,45,53,76,41,69,44,86,42,66,46,100,84,71,48,77,45,46,22,41,79,39,65,50,76,64,74,59,65,69,61,51,39,52,49,52,56,56,44,62,86,65,71,42,85,79,43,84,76,59,70,84,75,67,75,97,77,74,98,73,79,67,83,74,86,79,132

InterPro domains:
  IPR032190 Niemann-Pick C1, N-terminal [PF16414] (21-178)